Protein AF-A0A7J0DNX9-F1 (afdb_monomer_lite)

InterPro domains:
  IPR005150 Cellulose synthase [PF03552] (2-191)

Foldseek 3Di:
DVVVVVVQVVVCVVVVHRDPVPQPDPLSVVLCVQDDPPDDPAADAKRKDWPAFFPPDADPVRHTDDTDMDIDFGHHNVFDCLAQQNVVLLVLQLCLLQALQQKDAFADPPDDPPPQPDVVVVVCLRVVVDVVSVQDFKDADFDADPDADPVNPVVVRPCVQRPVVQVVCPVQNGDFDPRHRMMGRSQLLQDDPVDGNCWPDNSSGSPHGHDDGSPDPSSVVSSSVSSYRCNVVPIPGFDPDPCSSVSHDGSPDDRCVVVVLVVVLVVLVVQLVVLVVCCVPPNDCVPCVVVNVVSVVSNPD

Structure (mmCIF, N/CA/C/O backbone):
data_AF-A0A7J0DNX9-F1
#
_entry.id   AF-A0A7J0DNX9-F1
#
loop_
_atom_site.group_PDB
_atom_site.id
_atom_site.type_symbol
_atom_site.label_atom_id
_atom_site.label_alt_id
_atom_site.label_comp_id
_atom_site.label_asym_id
_atom_site.label_entity_id
_atom_site.label_seq_id
_atom_site.pdbx_PDB_ins_code
_atom_site.Cartn_x
_atom_site.Cartn_y
_atom_site.Cartn_z
_atom_site.occupancy
_atom_site.B_iso_or_equiv
_atom_site.auth_seq_id
_atom_site.auth_comp_id
_atom_site.auth_asym_id
_atom_site.auth_atom_id
_atom_site.pdbx_PDB_model_num
ATOM 1 N N . MET A 1 1 ? 10.683 -7.300 29.144 1.00 85.00 1 MET A N 1
ATOM 2 C CA . MET A 1 1 ? 9.500 -6.830 28.383 1.00 85.00 1 MET A CA 1
ATOM 3 C C . MET A 1 1 ? 9.394 -7.525 27.027 1.00 85.00 1 MET A C 1
ATOM 5 O O . MET A 1 1 ? 8.395 -8.195 26.810 1.00 85.00 1 MET A O 1
ATOM 9 N N . TYR A 1 2 ? 10.416 -7.442 26.164 1.00 92.06 2 TYR A N 1
ATOM 10 C CA . TYR A 1 2 ? 10.413 -8.090 24.842 1.00 92.06 2 TYR A CA 1
ATOM 11 C C . TYR A 1 2 ? 10.161 -9.607 24.889 1.00 92.06 2 TYR A C 1
ATOM 13 O O . TYR A 1 2 ? 9.209 -10.066 24.272 1.00 92.06 2 TYR A O 1
ATOM 21 N N . GLU A 1 3 ? 10.922 -10.369 25.682 1.00 95.00 3 GLU A N 1
ATOM 22 C CA . GLU A 1 3 ? 10.757 -11.836 25.744 1.00 95.00 3 GLU A CA 1
ATOM 23 C C . GLU A 1 3 ? 9.355 -12.266 26.200 1.00 95.00 3 GLU A C 1
ATOM 25 O O . GLU A 1 3 ? 8.761 -13.182 25.645 1.00 95.00 3 GLU A O 1
ATOM 30 N N . SER A 1 4 ? 8.768 -11.548 27.161 1.00 92.44 4 SER A N 1
ATOM 31 C CA . SER A 1 4 ? 7.394 -11.811 27.602 1.00 92.44 4 SER A CA 1
ATOM 32 C C . SER A 1 4 ? 6.371 -11.536 26.493 1.00 92.44 4 SER A C 1
ATOM 34 O O . SER A 1 4 ? 5.463 -12.338 26.286 1.00 92.44 4 SER A O 1
ATOM 36 N N . MET A 1 5 ? 6.527 -10.436 25.747 1.00 92.62 5 MET A N 1
ATOM 37 C CA . MET A 1 5 ? 5.694 -10.146 24.576 1.00 92.62 5 MET A CA 1
ATOM 38 C C . MET A 1 5 ? 5.859 -11.227 23.501 1.00 92.62 5 MET A C 1
ATOM 40 O O . MET A 1 5 ? 4.857 -11.704 22.976 1.00 92.62 5 MET A O 1
ATOM 44 N N . LYS A 1 6 ? 7.098 -11.638 23.210 1.00 94.81 6 LYS A N 1
ATOM 45 C CA . LYS A 1 6 ? 7.412 -12.694 22.244 1.00 94.81 6 LYS A CA 1
ATOM 46 C C . LYS A 1 6 ? 6.710 -14.003 22.611 1.00 94.81 6 LYS A C 1
ATOM 48 O O . LYS A 1 6 ? 5.937 -14.494 21.799 1.00 94.81 6 LYS A O 1
ATOM 53 N N . MET A 1 7 ? 6.865 -14.485 23.848 1.00 93.06 7 MET A N 1
ATOM 54 C CA . MET A 1 7 ? 6.195 -15.714 24.293 1.00 93.06 7 MET A CA 1
ATOM 55 C C . MET A 1 7 ? 4.666 -15.619 24.211 1.00 93.06 7 MET A C 1
ATOM 57 O O . MET A 1 7 ? 4.002 -16.583 23.840 1.00 93.06 7 MET A O 1
ATOM 61 N N . ARG A 1 8 ? 4.078 -14.455 24.530 1.00 91.44 8 ARG A N 1
ATOM 62 C CA . ARG A 1 8 ? 2.627 -14.244 24.378 1.00 91.44 8 ARG A CA 1
ATOM 63 C C . ARG A 1 8 ? 2.188 -14.361 22.920 1.00 91.44 8 ARG A C 1
ATOM 65 O O . ARG A 1 8 ? 1.163 -14.980 22.653 1.00 91.44 8 ARG A O 1
ATOM 72 N N . VAL A 1 9 ? 2.941 -13.765 21.995 1.00 91.81 9 VAL A N 1
ATOM 73 C CA . VAL A 1 9 ? 2.661 -13.849 20.555 1.00 91.81 9 VAL A CA 1
ATOM 74 C C . VAL A 1 9 ? 2.812 -15.288 20.064 1.00 91.81 9 VAL A C 1
ATOM 76 O O . VAL A 1 9 ? 1.910 -15.780 19.394 1.00 91.81 9 VAL A O 1
ATOM 79 N N . GLU A 1 10 ? 3.886 -15.982 20.446 1.00 94.44 10 GLU A N 1
ATOM 80 C CA . GLU A 1 10 ? 4.125 -17.388 20.086 1.00 94.44 10 GLU A CA 1
ATOM 81 C C . GLU A 1 10 ? 2.980 -18.289 20.564 1.00 94.44 10 GLU A C 1
ATOM 83 O O . GLU A 1 10 ? 2.394 -19.001 19.754 1.00 94.44 10 GLU A O 1
ATOM 88 N N . LYS A 1 11 ? 2.538 -18.148 21.821 1.00 93.62 11 LYS A N 1
ATOM 89 C CA . LYS A 1 11 ? 1.392 -18.900 22.362 1.00 93.62 11 LYS A CA 1
ATOM 90 C C . LYS A 1 11 ? 0.094 -18.653 21.581 1.00 93.62 11 LYS A C 1
ATOM 92 O O . LYS A 1 11 ? -0.696 -19.574 21.382 1.00 93.62 11 LYS A O 1
ATOM 97 N N . VAL A 1 12 ? -0.162 -17.412 21.151 1.00 92.06 12 VAL A N 1
ATOM 98 C CA . VAL A 1 12 ? -1.345 -17.075 20.332 1.00 92.06 12 VAL A CA 1
ATOM 99 C C . VAL A 1 12 ? -1.246 -17.708 18.944 1.00 92.06 12 VAL A C 1
ATOM 101 O O . VAL A 1 12 ? -2.246 -18.222 18.447 1.00 92.06 12 VAL A O 1
ATOM 104 N N . VAL A 1 13 ? -0.060 -17.690 18.332 1.00 93.06 13 VAL A N 1
ATOM 105 C CA . VAL A 1 13 ? 0.189 -18.291 17.014 1.00 93.06 13 VAL A CA 1
ATOM 106 C C . VAL A 1 13 ? 0.039 -19.811 17.069 1.00 93.06 13 VAL A C 1
ATOM 108 O O . VAL A 1 13 ? -0.661 -20.368 16.230 1.00 93.06 13 VAL A O 1
ATOM 111 N N . GLU A 1 14 ? 0.622 -20.468 18.072 1.00 93.19 14 GLU A N 1
ATOM 112 C CA . GLU A 1 14 ? 0.511 -21.918 18.284 1.00 93.19 14 GLU A CA 1
ATOM 113 C C . GLU A 1 14 ? -0.935 -22.356 18.523 1.00 93.19 14 GLU A C 1
ATOM 115 O O . GLU A 1 14 ? -1.387 -23.363 17.982 1.00 93.19 14 GLU A O 1
ATOM 120 N N . ARG A 1 15 ? -1.688 -21.580 19.310 1.00 92.12 15 ARG A N 1
ATOM 121 C CA . ARG A 1 15 ? -3.100 -21.861 19.586 1.00 92.12 15 ARG A CA 1
ATOM 122 C C . ARG A 1 15 ? -4.012 -21.558 18.392 1.00 92.12 15 ARG A C 1
ATOM 124 O O . ARG A 1 15 ? -5.096 -22.126 18.303 1.00 92.12 15 ARG A O 1
ATOM 131 N N . GLY A 1 16 ? -3.627 -20.622 17.524 1.00 86.69 16 GLY A N 1
ATOM 132 C CA . GLY A 1 16 ? -4.456 -20.122 16.421 1.00 86.69 16 GLY A CA 1
ATOM 133 C C . GLY A 1 16 ? -5.618 -19.215 16.853 1.00 86.69 16 GLY A C 1
ATOM 134 O O . GLY A 1 16 ? -6.443 -18.835 16.026 1.00 86.69 16 GLY A O 1
ATOM 135 N N . SER A 1 17 ? -5.702 -18.849 18.136 1.00 86.31 17 SER A N 1
ATOM 136 C CA . SER A 1 17 ? -6.745 -17.971 18.682 1.00 86.31 17 SER A CA 1
ATOM 137 C C . SER A 1 17 ? -6.214 -17.160 19.858 1.00 86.31 17 SER A C 1
ATOM 139 O O . SER A 1 17 ? -5.382 -17.655 20.619 1.00 86.31 17 SER A O 1
ATOM 141 N N . VAL A 1 18 ? -6.757 -15.962 20.083 1.00 86.00 18 VAL A N 1
ATOM 142 C CA . VAL A 1 18 ? -6.409 -15.142 21.253 1.00 86.00 18 VAL A CA 1
ATOM 143 C C . VAL A 1 18 ? -7.094 -15.711 22.507 1.00 86.00 18 VAL A C 1
ATOM 145 O O . VAL A 1 18 ? -8.322 -15.775 22.545 1.00 86.00 18 VAL A O 1
ATOM 148 N N . PRO A 1 19 ? -6.342 -16.139 23.538 1.00 84.31 19 PRO A N 1
ATOM 149 C CA . PRO A 1 19 ? -6.906 -16.533 24.826 1.00 84.31 19 PRO A CA 1
ATOM 150 C C . PRO A 1 19 ? -7.687 -15.389 25.491 1.00 84.31 19 PRO A C 1
ATOM 152 O O . PRO A 1 19 ? -7.231 -14.246 25.475 1.00 84.31 19 PRO A O 1
ATOM 155 N N . SER A 1 20 ? -8.808 -15.698 26.152 1.00 82.56 20 SER A N 1
ATOM 156 C CA . SER A 1 20 ? -9.603 -14.705 26.898 1.00 82.56 20 SER A CA 1
ATOM 157 C C . SER A 1 20 ? -8.802 -14.004 28.001 1.00 82.56 20 SER A C 1
ATOM 159 O O . SER A 1 20 ? -9.007 -12.822 28.239 1.00 82.56 20 SER A O 1
ATOM 161 N N . GLU A 1 21 ? -7.819 -14.688 28.594 1.00 84.44 21 GLU A N 1
ATOM 162 C CA . GLU A 1 21 ? -6.855 -14.129 29.561 1.00 84.44 21 GLU A CA 1
ATOM 163 C C . GLU A 1 21 ? -6.045 -12.932 29.024 1.00 84.44 21 GLU A C 1
ATOM 165 O O . GLU A 1 21 ? -5.509 -12.154 29.808 1.00 84.44 21 GLU A O 1
ATOM 170 N N . TYR A 1 22 ? -5.933 -12.768 27.700 1.00 82.50 22 TYR A N 1
ATOM 171 C CA . TYR A 1 22 ? -5.222 -11.644 27.081 1.00 82.50 22 TYR A CA 1
ATOM 172 C C . TYR A 1 22 ? -6.137 -10.495 26.652 1.00 82.50 22 TYR A C 1
ATOM 174 O O . TYR A 1 22 ? -5.620 -9.456 26.242 1.00 82.50 22 TYR A O 1
ATOM 182 N N . ILE A 1 23 ? -7.458 -10.666 26.748 1.00 82.56 23 ILE A N 1
ATOM 183 C CA . ILE A 1 23 ? -8.457 -9.641 26.442 1.00 82.56 23 ILE A CA 1
ATOM 184 C C . ILE A 1 23 ? -8.856 -9.000 27.769 1.00 82.56 23 ILE A C 1
ATOM 186 O O . ILE A 1 23 ? -9.759 -9.468 28.455 1.00 82.56 23 ILE A O 1
ATOM 190 N N . THR A 1 24 ? -8.124 -7.964 28.163 1.00 80.75 24 THR A N 1
ATOM 191 C CA . THR A 1 24 ? -8.278 -7.348 29.490 1.00 80.75 24 THR A CA 1
ATOM 192 C C . THR A 1 24 ? -9.189 -6.128 29.480 1.00 80.75 24 THR A C 1
ATOM 194 O O . THR A 1 24 ? -9.718 -5.760 30.521 1.00 80.75 24 THR A O 1
ATOM 197 N N . ASP A 1 25 ? -9.340 -5.484 28.323 1.00 82.94 25 ASP A N 1
ATOM 198 C CA . ASP A 1 25 ? -10.082 -4.233 28.172 1.00 82.94 25 ASP A CA 1
ATOM 199 C C . ASP A 1 25 ? -11.377 -4.436 27.369 1.00 82.94 25 ASP A C 1
ATOM 201 O O . ASP A 1 25 ? -11.434 -5.229 26.423 1.00 82.94 25 ASP A O 1
ATOM 205 N N . GLU A 1 26 ? -12.417 -3.680 27.713 1.00 81.88 26 GLU A N 1
ATOM 206 C CA . GLU A 1 26 ? -13.710 -3.708 27.031 1.00 81.88 26 GLU A CA 1
ATOM 207 C C . GLU A 1 26 ? -13.565 -3.277 25.564 1.00 81.88 26 GLU A C 1
ATOM 209 O O . GLU A 1 26 ? -14.161 -3.882 24.671 1.00 81.88 26 GLU A O 1
ATOM 214 N N . GLN A 1 27 ? -12.681 -2.313 25.280 1.00 79.81 27 GLN A N 1
ATOM 215 C CA . GLN A 1 27 ? -12.371 -1.898 23.910 1.00 79.81 27 GLN A CA 1
ATOM 216 C C . GLN A 1 27 ? -11.729 -3.037 23.098 1.00 79.81 27 GLN A C 1
ATOM 218 O O . GLN A 1 27 ? -12.015 -3.202 21.906 1.00 79.81 27 GLN A O 1
ATOM 223 N N . GLN A 1 28 ? -10.883 -3.860 23.727 1.00 81.69 28 GLN A N 1
ATOM 224 C CA . GLN A 1 28 ? -10.300 -5.042 23.085 1.00 81.69 28 GLN A CA 1
ATOM 225 C C . GLN A 1 28 ? -11.372 -6.101 22.833 1.00 81.69 28 GLN A C 1
ATOM 227 O O . GLN A 1 28 ? -11.434 -6.651 21.734 1.00 81.69 28 GLN A O 1
ATOM 232 N N . HIS A 1 29 ? -12.259 -6.335 23.801 1.00 83.88 29 HIS A N 1
ATOM 233 C CA . HIS A 1 29 ? -13.375 -7.263 23.642 1.00 83.88 29 HIS A CA 1
ATOM 234 C C . HIS A 1 29 ? -14.293 -6.851 22.481 1.00 83.88 29 HIS A C 1
ATOM 236 O O . HIS A 1 29 ? -14.593 -7.667 21.612 1.00 83.88 29 HIS A O 1
ATOM 242 N N . GLN A 1 30 ? -14.661 -5.567 22.400 1.00 82.75 30 GLN A N 1
ATOM 243 C CA . GLN A 1 30 ? -15.432 -5.005 21.284 1.00 82.75 30 GLN A CA 1
ATOM 244 C C . GLN A 1 30 ? -14.687 -5.081 19.942 1.00 82.75 30 GLN A C 1
ATOM 246 O O . GLN A 1 30 ? -15.305 -5.203 18.888 1.00 82.75 30 GLN A O 1
ATOM 251 N N . THR A 1 31 ? -13.355 -5.007 19.954 1.00 82.62 31 THR A N 1
ATOM 252 C CA . THR A 1 31 ? -12.543 -5.145 18.737 1.00 82.62 31 THR A CA 1
ATOM 253 C C . THR A 1 31 ? -12.557 -6.582 18.225 1.00 82.62 31 THR A C 1
ATOM 255 O O . THR A 1 31 ? -12.761 -6.808 17.032 1.00 82.62 31 THR A O 1
ATOM 258 N N . PHE A 1 32 ? -12.352 -7.558 19.111 1.00 84.75 32 PHE A N 1
ATOM 259 C CA . PHE A 1 32 ? -12.336 -8.971 18.738 1.00 84.75 32 PHE A CA 1
ATOM 260 C C . PHE A 1 32 ? -13.734 -9.508 18.421 1.00 84.75 32 PHE A C 1
ATOM 262 O O . PHE A 1 32 ? -13.853 -10.343 17.530 1.00 84.75 32 PHE A O 1
ATOM 269 N N . SER A 1 33 ? -14.796 -8.982 19.042 1.00 85.38 33 SER A N 1
ATOM 270 C CA . SER A 1 33 ? -16.178 -9.389 18.748 1.00 85.38 33 SER A CA 1
ATOM 271 C C . SER A 1 33 ? -16.642 -9.037 17.330 1.00 85.38 33 SER A C 1
ATOM 273 O O . SER A 1 33 ? -17.584 -9.650 16.830 1.00 85.38 33 SER A O 1
ATOM 275 N N . LYS A 1 34 ? -15.961 -8.104 16.642 1.00 86.00 34 LYS A N 1
ATOM 276 C CA . LYS A 1 34 ? -16.189 -7.829 15.210 1.00 86.00 34 LYS A CA 1
ATOM 277 C C . LYS A 1 34 ? -15.921 -9.053 14.335 1.00 86.00 34 LYS A C 1
ATOM 279 O O . LYS A 1 34 ? -16.493 -9.152 13.254 1.00 86.00 34 LYS A O 1
ATOM 284 N N . TRP A 1 35 ? -15.049 -9.959 14.777 1.00 86.31 35 TRP A N 1
ATOM 285 C CA . TRP A 1 35 ? -14.726 -11.194 14.074 1.00 86.31 35 TRP A CA 1
ATOM 286 C C . TRP A 1 35 ? -15.699 -12.290 14.490 1.00 86.31 35 TRP A C 1
ATOM 288 O O . TRP A 1 35 ? -15.601 -12.849 15.580 1.00 86.31 35 TRP A O 1
ATOM 298 N N . THR A 1 36 ? -16.654 -12.590 13.613 1.00 85.62 36 THR A N 1
ATOM 299 C CA . THR A 1 36 ? -17.676 -13.610 13.874 1.00 85.62 36 THR A CA 1
ATOM 300 C C . THR A 1 36 ? -17.299 -14.952 13.251 1.00 85.62 36 THR A C 1
ATOM 302 O O . THR A 1 36 ? -16.564 -15.006 12.265 1.00 85.62 36 THR A O 1
ATOM 305 N N . ALA A 1 37 ? -17.837 -16.048 13.793 1.00 78.94 37 ALA A N 1
ATOM 306 C CA . ALA A 1 37 ? -17.560 -17.404 13.307 1.00 78.94 37 ALA A CA 1
ATOM 307 C C . ALA A 1 37 ? -18.010 -17.655 11.852 1.00 78.94 37 ALA A C 1
ATOM 309 O O . ALA A 1 37 ? -17.535 -18.594 11.223 1.00 78.94 37 ALA A O 1
ATOM 310 N N . GLY A 1 38 ? -18.911 -16.826 11.312 1.00 84.19 38 GLY A N 1
ATOM 311 C CA . GLY A 1 38 ? -19.372 -16.926 9.925 1.00 84.19 38 GLY A CA 1
ATOM 312 C C . GLY A 1 38 ? -18.411 -16.326 8.895 1.00 84.19 38 GLY A C 1
ATOM 313 O O . GLY A 1 38 ? -18.643 -16.480 7.699 1.00 84.19 38 GLY A O 1
ATOM 314 N N . PHE A 1 39 ? -17.351 -15.633 9.325 1.00 91.88 39 PHE A N 1
ATOM 315 C CA . PHE A 1 39 ? -16.396 -15.033 8.398 1.00 91.88 39 PHE A CA 1
ATOM 316 C C . PHE A 1 39 ? -15.505 -16.103 7.783 1.00 91.88 39 PHE A C 1
ATOM 318 O O . PHE A 1 39 ? -14.916 -16.935 8.471 1.00 91.88 39 PHE A O 1
ATOM 325 N N . THR A 1 40 ? -15.356 -16.034 6.468 1.00 90.69 40 THR A N 1
ATOM 326 C CA . THR A 1 40 ? -14.447 -16.895 5.717 1.00 90.69 40 THR A CA 1
ATOM 327 C C . THR A 1 40 ? -13.380 -16.048 5.040 1.00 90.69 40 THR A C 1
ATOM 329 O O . THR A 1 40 ? -13.513 -14.836 4.903 1.00 90.69 40 THR A O 1
ATOM 332 N N . ASN A 1 41 ? -12.317 -16.675 4.536 1.00 87.19 41 ASN A N 1
ATOM 333 C CA . ASN A 1 41 ? -11.275 -15.957 3.791 1.00 87.19 41 ASN A CA 1
ATOM 334 C C . ASN A 1 41 ? -11.780 -15.287 2.497 1.00 87.19 41 ASN A C 1
ATOM 336 O O . ASN A 1 41 ? -11.066 -14.435 1.952 1.00 87.19 41 ASN A O 1
ATOM 340 N N . GLN A 1 42 ? -12.955 -15.698 2.009 1.00 89.31 42 GLN A N 1
ATOM 341 C CA . GLN A 1 42 ? -13.591 -15.222 0.779 1.00 89.31 42 GLN A CA 1
ATOM 342 C C . GLN A 1 42 ? -14.796 -14.316 1.036 1.00 89.31 42 GLN A C 1
ATOM 344 O O . GLN A 1 42 ? -15.159 -13.543 0.157 1.00 89.31 42 GLN A O 1
ATOM 349 N N . ASP A 1 43 ? -15.399 -14.403 2.219 1.00 92.94 43 ASP A N 1
ATOM 350 C CA . ASP A 1 43 ? -16.637 -13.706 2.542 1.00 92.94 43 ASP A CA 1
ATOM 351 C C . ASP A 1 43 ? -16.582 -13.155 3.963 1.00 92.94 43 ASP A C 1
ATOM 353 O O . ASP A 1 43 ? -16.598 -13.907 4.945 1.00 92.94 43 ASP A O 1
ATOM 357 N N . HIS A 1 44 ? -16.427 -11.838 4.049 1.00 93.88 44 HIS A N 1
ATOM 358 C CA . HIS A 1 44 ? -16.479 -11.089 5.292 1.00 93.88 44 HIS A CA 1
ATOM 359 C C . HIS A 1 44 ? -16.657 -9.587 5.006 1.00 93.88 44 HIS A C 1
ATOM 361 O O . HIS A 1 44 ? -16.113 -9.067 4.023 1.00 93.88 44 HIS A O 1
ATOM 367 N N . PRO A 1 45 ? -17.351 -8.848 5.890 1.00 94.00 45 PRO A N 1
ATOM 368 C CA . PRO A 1 45 ? -17.471 -7.403 5.780 1.00 94.00 45 PRO A CA 1
ATOM 369 C C . PRO A 1 45 ? -16.126 -6.705 6.030 1.00 94.00 45 PRO A C 1
ATOM 371 O O . PRO A 1 45 ? -15.148 -7.299 6.499 1.00 94.00 45 PRO A O 1
ATOM 374 N N . THR A 1 46 ? -16.086 -5.401 5.747 1.00 94.12 46 THR A N 1
ATOM 375 C CA . THR A 1 46 ? -14.945 -4.561 6.129 1.00 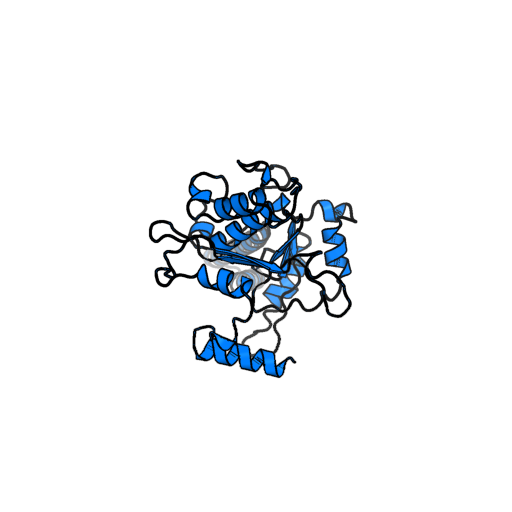94.12 46 THR A CA 1
ATOM 376 C C . THR A 1 46 ? -14.811 -4.523 7.651 1.00 94.12 46 THR A C 1
ATOM 378 O O . THR A 1 46 ? -15.726 -4.075 8.344 1.00 94.12 46 THR A O 1
ATOM 381 N N . VAL A 1 47 ? -13.634 -4.879 8.163 1.00 93.44 47 VAL A N 1
ATOM 382 C CA . VAL A 1 47 ? -13.262 -4.683 9.568 1.00 93.44 47 VAL A CA 1
ATOM 383 C C . VAL A 1 47 ? -12.245 -3.556 9.645 1.00 93.44 47 VAL A C 1
ATOM 385 O O . VAL A 1 47 ? -11.127 -3.681 9.151 1.00 93.44 47 VAL A O 1
ATOM 388 N N . LEU A 1 48 ? -12.625 -2.451 10.279 1.00 93.06 48 LEU A N 1
ATOM 389 C CA . LEU A 1 48 ? -11.754 -1.301 10.495 1.00 93.06 48 LEU A CA 1
ATOM 390 C C . LEU A 1 48 ? -11.651 -1.018 11.994 1.00 93.06 48 LEU A C 1
ATOM 392 O O . LEU A 1 48 ? -12.659 -0.991 12.710 1.00 93.06 48 LEU A O 1
ATOM 396 N N . GLN A 1 49 ? -10.420 -0.842 12.471 1.00 91.75 49 GLN A N 1
ATOM 397 C CA . GLN A 1 49 ? -10.132 -0.547 13.869 1.00 91.75 49 GLN A CA 1
ATOM 398 C C . GLN A 1 49 ? -8.964 0.430 13.989 1.00 91.75 49 GLN A C 1
ATOM 400 O O . GLN A 1 49 ? -7.880 0.181 13.468 1.00 91.75 49 GLN A O 1
ATOM 405 N N . VAL A 1 50 ? -9.161 1.512 14.739 1.00 91.94 50 VAL A N 1
ATOM 406 C CA . VAL A 1 50 ? -8.064 2.376 15.187 1.00 91.94 50 VAL A CA 1
ATOM 407 C C . VAL A 1 50 ? -7.489 1.753 16.460 1.00 91.94 50 VAL A C 1
ATOM 409 O O . VAL A 1 50 ? -8.214 1.561 17.438 1.00 91.94 50 VAL A O 1
ATOM 412 N N . LEU A 1 51 ? -6.222 1.343 16.402 1.00 90.19 51 LEU A N 1
ATOM 413 C CA . LEU A 1 51 ? -5.497 0.690 17.496 1.00 90.19 51 LEU A CA 1
ATOM 414 C C . LEU A 1 51 ? -4.704 1.695 18.331 1.00 90.19 51 LEU A C 1
ATOM 416 O O . LEU A 1 51 ? -4.642 1.547 19.543 1.00 90.19 51 LEU A O 1
ATOM 420 N N . LEU A 1 52 ? -4.108 2.690 17.672 1.00 91.44 52 LEU A N 1
ATOM 421 C CA . LEU A 1 52 ? -3.450 3.827 18.312 1.00 91.44 52 LEU A CA 1
ATOM 422 C C . LEU A 1 52 ? -3.929 5.110 17.642 1.00 91.44 52 LEU A C 1
ATOM 424 O O . LEU A 1 52 ? -4.019 5.164 16.412 1.00 91.44 52 LEU A O 1
ATOM 428 N N . GLU A 1 53 ? -4.203 6.132 18.439 1.00 91.50 53 GLU A N 1
ATOM 429 C CA . GLU A 1 53 ? -4.628 7.452 17.998 1.00 91.50 53 GLU A CA 1
ATOM 430 C C . GLU A 1 53 ? -3.676 8.536 18.505 1.00 91.50 53 GLU A C 1
ATOM 432 O O . GLU A 1 53 ? -3.401 8.681 19.699 1.00 91.50 53 GLU A O 1
ATOM 437 N N . SER A 1 54 ? -3.201 9.349 17.570 1.00 88.31 54 SER A N 1
ATOM 438 C CA . SER A 1 54 ? -2.282 10.438 17.841 1.00 88.31 54 SER A CA 1
ATOM 439 C C . SER A 1 54 ? -2.959 11.533 18.651 1.00 88.31 54 SER A C 1
ATOM 441 O O . SER A 1 54 ? -4.022 12.031 18.291 1.00 88.31 54 SER A O 1
ATOM 443 N N . GLY A 1 55 ? -2.333 11.901 19.767 1.00 84.88 55 GLY A N 1
ATOM 444 C CA . GLY A 1 55 ? -2.869 12.860 20.734 1.00 84.88 55 GLY A CA 1
ATOM 445 C C . GLY A 1 55 ? -3.626 12.208 21.894 1.00 84.88 55 GLY A C 1
ATOM 446 O O . GLY A 1 55 ? -3.599 12.765 22.992 1.00 84.88 55 GLY A O 1
ATOM 447 N N . LYS A 1 56 ? -4.214 11.019 21.690 1.00 89.50 56 LYS A N 1
ATOM 448 C CA . LYS A 1 56 ? -4.829 10.216 22.758 1.00 89.50 56 LYS A CA 1
ATOM 449 C C . LYS A 1 56 ? -3.803 9.287 23.400 1.00 89.50 56 LYS A C 1
ATOM 451 O O . LYS A 1 56 ? -3.574 9.365 24.605 1.00 89.50 56 LYS A O 1
ATOM 456 N N . ASP A 1 57 ? -3.160 8.454 22.590 1.00 91.00 57 ASP A N 1
ATOM 457 C CA . ASP A 1 57 ? -2.180 7.480 23.053 1.00 91.00 57 ASP A CA 1
ATOM 458 C C . ASP A 1 57 ? -0.793 8.119 23.122 1.00 91.00 57 ASP A C 1
ATOM 460 O O . ASP A 1 57 ? -0.348 8.803 22.192 1.00 91.00 57 ASP A O 1
ATOM 464 N N . LYS A 1 58 ? -0.102 7.909 24.245 1.00 93.19 58 LYS A N 1
ATOM 465 C CA . LYS A 1 58 ? 1.218 8.480 24.519 1.00 93.19 58 LYS A CA 1
ATOM 466 C C . LYS A 1 58 ? 2.208 7.391 24.907 1.00 93.19 58 LYS A C 1
ATOM 468 O O . LYS A 1 58 ? 1.832 6.386 25.505 1.00 93.19 58 LYS A O 1
ATOM 473 N N . ASP A 1 59 ? 3.471 7.596 24.562 1.00 91.81 59 ASP A N 1
ATOM 474 C CA . ASP A 1 59 ? 4.556 6.734 25.008 1.00 91.81 59 ASP A CA 1
ATOM 475 C C . ASP A 1 59 ? 4.864 6.946 26.504 1.00 91.81 59 ASP A C 1
ATOM 477 O O . ASP A 1 59 ? 4.302 7.813 27.176 1.00 91.81 59 ASP A O 1
ATOM 481 N N . ILE A 1 60 ? 5.805 6.161 27.035 1.00 91.81 60 ILE A N 1
ATOM 482 C CA . ILE A 1 60 ? 6.236 6.240 28.443 1.00 91.81 60 ILE A CA 1
ATOM 483 C C . ILE A 1 60 ? 6.819 7.630 28.785 1.00 91.81 60 ILE A C 1
ATOM 485 O O . ILE A 1 60 ? 6.820 8.034 29.944 1.00 91.81 60 ILE A O 1
ATOM 489 N N . LYS A 1 61 ? 7.297 8.382 27.784 1.00 93.81 61 LYS A N 1
ATOM 490 C CA . LYS A 1 61 ? 7.827 9.746 27.922 1.00 93.81 61 LYS A CA 1
ATOM 491 C C . LYS A 1 61 ? 6.752 10.824 27.714 1.00 93.81 61 LYS A C 1
ATOM 493 O O . LYS A 1 61 ? 7.083 12.009 27.686 1.00 93.81 61 LYS A O 1
ATOM 498 N N . GLY A 1 62 ? 5.485 10.441 27.548 1.00 91.69 62 GLY A N 1
ATOM 499 C CA . GLY A 1 62 ? 4.369 11.351 27.303 1.00 91.69 62 GLY A CA 1
ATOM 500 C C . GLY A 1 62 ? 4.294 11.913 25.878 1.00 91.69 62 GLY A C 1
ATOM 501 O O . GLY A 1 62 ? 3.496 12.820 25.638 1.00 91.69 62 GLY A O 1
ATOM 502 N N . GLN A 1 63 ? 5.096 11.409 24.936 1.00 92.62 63 GLN A N 1
ATOM 503 C CA . GLN A 1 63 ? 5.056 11.818 23.531 1.00 92.62 63 GLN A CA 1
ATOM 504 C C . GLN A 1 63 ? 3.891 11.139 22.806 1.00 92.62 63 GLN A C 1
ATOM 506 O O . GLN A 1 63 ? 3.626 9.964 23.058 1.00 92.62 63 GLN A O 1
ATOM 511 N N . PRO A 1 64 ? 3.188 11.837 21.900 1.00 92.56 64 PRO A N 1
ATOM 512 C CA . PRO A 1 64 ? 2.067 11.253 21.176 1.00 92.56 64 PRO A CA 1
ATOM 513 C C . PRO A 1 64 ? 2.532 10.105 20.273 1.00 92.56 64 PRO A C 1
ATOM 515 O O . PRO A 1 64 ? 3.489 10.242 19.508 1.00 92.56 64 PRO A O 1
ATOM 518 N N . MET A 1 65 ? 1.818 8.985 20.328 1.00 93.19 65 MET A N 1
ATOM 519 C CA . MET A 1 65 ? 2.040 7.852 19.435 1.00 93.19 65 MET A CA 1
ATOM 520 C C . MET A 1 65 ? 1.481 8.155 18.033 1.00 93.19 65 MET A C 1
ATOM 522 O O . MET A 1 65 ? 0.531 8.933 17.890 1.00 93.19 65 MET A O 1
ATOM 526 N N . PRO A 1 66 ? 2.052 7.580 16.962 1.00 90.94 66 PRO A N 1
ATOM 527 C CA . PRO A 1 66 ? 1.473 7.690 15.628 1.00 90.94 66 PRO A CA 1
ATOM 528 C C . PRO A 1 66 ? 0.157 6.908 15.533 1.00 90.94 66 PRO A C 1
ATOM 530 O O . PRO A 1 66 ? -0.038 5.908 16.224 1.00 90.94 66 PRO A O 1
ATOM 533 N N . ASN A 1 67 ? -0.721 7.330 14.619 1.00 92.25 67 ASN A N 1
ATOM 534 C CA . ASN A 1 67 ? -1.943 6.588 14.319 1.00 92.25 67 ASN A CA 1
ATOM 535 C C . ASN A 1 67 ? -1.603 5.182 13.798 1.00 92.25 67 ASN A C 1
ATOM 537 O O . ASN A 1 67 ? -0.880 5.053 12.807 1.00 92.25 67 ASN A O 1
ATOM 541 N N . LEU A 1 68 ? -2.175 4.145 14.409 1.00 92.69 68 LEU A N 1
ATOM 542 C CA . LEU A 1 68 ? -2.101 2.766 13.929 1.00 92.69 68 LEU A CA 1
ATOM 543 C C . LEU A 1 68 ? -3.513 2.276 13.632 1.00 92.69 68 LEU A C 1
ATOM 545 O O . LEU A 1 68 ? -4.346 2.181 14.530 1.00 92.69 68 LEU A O 1
ATOM 549 N N . ILE A 1 69 ? -3.779 1.967 12.366 1.00 93.31 69 ILE A N 1
ATOM 550 C CA . ILE A 1 69 ? -5.110 1.601 11.883 1.00 93.31 69 ILE A CA 1
ATOM 551 C C . ILE A 1 69 ? -5.025 0.206 11.277 1.00 93.31 69 ILE A C 1
ATOM 553 O O . ILE A 1 69 ? -4.245 -0.039 10.357 1.00 93.31 69 ILE A O 1
ATOM 557 N N . TYR A 1 70 ? -5.837 -0.703 11.797 1.00 92.94 70 TYR A N 1
ATOM 558 C CA . TYR A 1 70 ? -6.046 -2.027 11.243 1.00 92.94 70 TYR A CA 1
ATOM 559 C C . TYR A 1 70 ? -7.216 -2.002 10.257 1.00 92.94 70 TYR A C 1
ATOM 561 O O . TYR A 1 70 ? -8.285 -1.468 10.563 1.00 92.94 70 TYR A O 1
ATOM 569 N N . ILE A 1 71 ? -7.016 -2.596 9.078 1.00 94.06 71 ILE A N 1
ATOM 570 C CA . ILE A 1 71 ? -8.025 -2.673 8.019 1.00 94.06 71 ILE A CA 1
ATOM 571 C C . ILE A 1 71 ? -8.016 -4.081 7.425 1.00 94.06 71 ILE A C 1
ATOM 573 O O . ILE A 1 71 ? -7.018 -4.517 6.851 1.00 94.06 71 ILE A O 1
ATOM 577 N N . ALA A 1 72 ? -9.161 -4.750 7.483 1.00 93.62 72 ALA A N 1
ATOM 578 C CA . ALA A 1 72 ? -9.511 -5.850 6.603 1.00 93.62 72 ALA A CA 1
ATOM 579 C C . ALA A 1 72 ? -10.586 -5.346 5.637 1.00 93.62 72 ALA A C 1
ATOM 581 O O . ALA A 1 72 ? -11.673 -4.959 6.061 1.00 93.62 72 ALA A O 1
ATOM 582 N N . ARG A 1 73 ? -10.270 -5.310 4.341 1.00 93.88 73 ARG A N 1
ATOM 583 C CA . ARG A 1 73 ? -11.236 -4.940 3.295 1.00 93.88 73 ARG A CA 1
ATOM 584 C C . ARG A 1 73 ? -12.393 -5.930 3.237 1.00 93.88 73 ARG A C 1
ATOM 586 O O . ARG A 1 73 ? -12.185 -7.099 3.541 1.00 93.88 73 ARG A O 1
ATOM 593 N N . GLU A 1 74 ? -13.548 -5.498 2.757 1.00 94.31 74 GLU A N 1
ATOM 594 C CA . GLU A 1 74 ? -14.633 -6.424 2.442 1.00 94.31 74 GLU A CA 1
ATOM 595 C C . GLU A 1 74 ? -14.202 -7.411 1.350 1.00 94.31 74 GLU A C 1
ATOM 597 O O . GLU A 1 74 ? -13.552 -7.042 0.362 1.00 94.31 74 GLU A O 1
ATOM 602 N N . LYS A 1 75 ? -14.587 -8.671 1.526 1.00 93.50 75 LYS A N 1
ATOM 603 C CA . LYS A 1 75 ? -14.499 -9.698 0.494 1.00 93.50 75 LYS A CA 1
ATOM 604 C C . LYS A 1 75 ? -15.853 -10.358 0.338 1.00 93.50 75 LYS A C 1
ATOM 606 O O . LYS A 1 75 ? -16.563 -10.547 1.317 1.00 93.50 75 LYS A O 1
ATOM 611 N N . SER A 1 76 ? -16.162 -10.715 -0.898 1.00 93.00 76 SER A N 1
ATOM 612 C CA . SER A 1 76 ? -17.337 -11.494 -1.240 1.00 93.00 76 SER A CA 1
ATOM 613 C C . SER A 1 76 ? -16.942 -12.537 -2.273 1.00 93.00 76 SER A C 1
ATOM 615 O O . SER A 1 76 ? -16.144 -12.257 -3.172 1.00 93.00 76 SER A O 1
ATOM 617 N N . SER A 1 77 ? -17.539 -13.721 -2.174 1.00 90.06 77 SER A N 1
ATOM 618 C CA . SER A 1 77 ? -17.344 -14.813 -3.131 1.00 90.06 77 SER A CA 1
ATOM 619 C C . SER A 1 77 ? -17.759 -14.447 -4.563 1.00 90.06 77 SER A C 1
ATOM 621 O O . SER A 1 77 ? -17.280 -15.059 -5.515 1.00 90.06 77 SER A O 1
ATOM 623 N N . THR A 1 78 ? -18.602 -13.424 -4.735 1.00 90.19 78 THR A N 1
ATOM 624 C CA . THR A 1 78 ? -19.096 -12.978 -6.044 1.00 90.19 78 THR A CA 1
ATOM 625 C C . THR A 1 78 ? -18.184 -11.972 -6.743 1.00 90.19 78 THR A C 1
ATOM 627 O O . THR A 1 78 ? -18.382 -11.700 -7.926 1.00 90.19 78 THR A O 1
ATOM 630 N N . THR A 1 79 ? -17.210 -11.388 -6.037 1.00 86.12 79 THR A N 1
ATOM 631 C CA . THR A 1 79 ? -16.424 -10.257 -6.548 1.00 86.12 79 THR A CA 1
ATOM 632 C C . THR A 1 79 ? -14.934 -10.571 -6.518 1.00 86.12 79 THR A C 1
ATOM 634 O O . THR A 1 79 ? -14.359 -10.883 -5.476 1.00 86.12 79 THR A O 1
ATOM 637 N N . HIS A 1 80 ? -14.271 -10.438 -7.670 1.00 85.81 80 HIS A N 1
ATOM 638 C CA . HIS A 1 80 ? -12.834 -10.667 -7.753 1.00 85.81 80 HIS A CA 1
ATOM 639 C C . HIS A 1 80 ? -12.063 -9.608 -6.954 1.00 85.81 80 HIS A C 1
ATOM 641 O O . HIS A 1 80 ? -12.213 -8.406 -7.160 1.00 85.81 80 HIS A O 1
ATOM 647 N N . HIS A 1 81 ? -11.201 -10.055 -6.043 1.00 84.00 81 HIS A N 1
ATOM 648 C CA . HIS A 1 81 ? -10.549 -9.173 -5.075 1.00 84.00 81 HIS A CA 1
ATOM 649 C C . HIS A 1 81 ? -9.156 -8.676 -5.515 1.00 84.00 81 HIS A C 1
ATOM 651 O O . HIS A 1 81 ? -8.476 -8.001 -4.740 1.00 84.00 81 HIS A O 1
ATOM 657 N N . ASN A 1 82 ? -8.671 -9.022 -6.713 1.00 83.56 82 ASN A N 1
ATOM 658 C CA . ASN A 1 82 ? -7.421 -8.496 -7.302 1.00 83.56 82 ASN A CA 1
ATOM 659 C C . ASN A 1 82 ? -6.175 -8.601 -6.388 1.00 83.56 82 ASN A C 1
ATOM 661 O O . ASN A 1 82 ? -5.324 -7.710 -6.368 1.00 83.56 82 ASN A O 1
ATOM 665 N N . PHE A 1 83 ? -6.086 -9.670 -5.582 1.00 85.12 83 PHE A N 1
ATOM 666 C CA . PHE A 1 83 ? -4.969 -9.979 -4.667 1.00 85.12 83 PHE A CA 1
ATOM 667 C C . PHE A 1 83 ? -4.344 -8.747 -3.977 1.00 85.12 83 PHE A C 1
ATOM 669 O O . PHE A 1 83 ? -5.044 -8.040 -3.244 1.00 85.12 83 PHE A O 1
ATOM 676 N N . LYS A 1 84 ? -3.036 -8.514 -4.183 1.00 83.00 84 LYS A N 1
ATOM 677 C CA . LYS A 1 84 ? -2.257 -7.430 -3.568 1.00 83.00 84 LYS A CA 1
ATOM 678 C C . LYS A 1 84 ? -2.650 -6.064 -4.123 1.00 83.00 84 LYS A C 1
ATOM 680 O O . LYS A 1 84 ? -2.748 -5.119 -3.346 1.00 83.00 84 LYS A O 1
ATOM 685 N N . ALA A 1 85 ? -2.889 -5.963 -5.429 1.00 81.00 85 ALA A N 1
ATOM 686 C CA . ALA A 1 85 ? -3.231 -4.700 -6.072 1.00 81.00 85 ALA A CA 1
ATOM 687 C C . ALA A 1 85 ? -4.537 -4.119 -5.506 1.00 81.00 85 ALA A C 1
ATOM 689 O O . ALA A 1 85 ? -4.568 -2.961 -5.096 1.00 81.00 85 ALA A O 1
ATOM 690 N N . GLY A 1 86 ? -5.573 -4.950 -5.357 1.00 85.69 86 GLY A N 1
ATOM 691 C CA . GLY A 1 86 ? -6.822 -4.522 -4.729 1.00 85.69 86 GLY A CA 1
ATOM 692 C C . GLY A 1 86 ? -6.657 -4.177 -3.244 1.00 85.69 86 GLY A C 1
ATOM 693 O O . GLY A 1 86 ? -7.316 -3.270 -2.744 1.00 85.69 86 GLY A O 1
ATOM 694 N N . ALA A 1 87 ? -5.776 -4.873 -2.515 1.00 88.38 87 ALA A N 1
ATOM 695 C CA . ALA A 1 87 ? -5.533 -4.568 -1.104 1.00 88.38 87 ALA A CA 1
ATOM 696 C C . ALA A 1 87 ? -4.850 -3.201 -0.955 1.00 88.38 87 ALA A C 1
ATOM 698 O O . ALA A 1 87 ? -5.265 -2.392 -0.128 1.00 88.38 87 ALA A O 1
ATOM 699 N N . LEU A 1 88 ? -3.860 -2.915 -1.804 1.00 86.31 88 LEU A N 1
ATOM 700 C CA . LEU A 1 88 ? -3.176 -1.626 -1.829 1.00 86.31 88 LEU A CA 1
ATOM 701 C C . LEU A 1 88 ? -4.120 -0.490 -2.248 1.00 86.31 88 LEU A C 1
ATOM 703 O O . LEU A 1 88 ? -4.107 0.566 -1.622 1.00 86.31 88 LEU A O 1
ATOM 707 N N . ASN A 1 89 ? -5.006 -0.719 -3.222 1.00 86.62 89 ASN A N 1
ATOM 708 C CA . ASN A 1 89 ? -6.028 0.258 -3.605 1.00 86.62 89 ASN A CA 1
ATOM 709 C C . ASN A 1 89 ? -6.998 0.569 -2.461 1.00 86.62 89 ASN A C 1
ATOM 711 O O . ASN A 1 89 ? -7.329 1.735 -2.248 1.00 86.62 89 ASN A O 1
ATOM 715 N N . VAL A 1 90 ? -7.443 -0.438 -1.702 1.00 91.44 90 VAL A N 1
ATOM 716 C CA . VAL A 1 90 ? -8.262 -0.200 -0.501 1.00 91.44 90 VAL A CA 1
ATOM 717 C C . VAL A 1 90 ? -7.482 0.622 0.525 1.00 91.44 90 VAL A C 1
ATOM 719 O O . VAL A 1 90 ? -8.018 1.598 1.042 1.00 91.44 90 VAL A O 1
ATOM 722 N N . LEU A 1 91 ? -6.211 0.296 0.778 1.00 91.88 91 LEU A N 1
ATOM 723 C CA . LEU A 1 91 ? -5.374 1.062 1.708 1.00 91.88 91 LEU A CA 1
ATOM 724 C C . LEU A 1 91 ? -5.222 2.526 1.279 1.00 91.88 91 LEU A C 1
ATOM 726 O O . LEU A 1 91 ? -5.355 3.418 2.115 1.00 91.88 91 LEU A O 1
ATOM 730 N N . ILE A 1 92 ? -4.998 2.797 -0.010 1.00 89.44 92 ILE A N 1
ATOM 731 C CA . ILE A 1 92 ? -4.882 4.164 -0.541 1.00 89.44 92 ILE A CA 1
ATOM 732 C C . ILE A 1 92 ? -6.190 4.939 -0.331 1.00 89.44 92 ILE A C 1
ATOM 734 O O . ILE A 1 92 ? -6.140 6.090 0.117 1.00 89.44 92 ILE A O 1
ATOM 738 N N . ARG A 1 93 ? -7.338 4.306 -0.614 1.00 91.31 93 ARG A N 1
ATOM 739 C CA . ARG A 1 93 ? -8.682 4.890 -0.465 1.00 91.31 93 ARG A CA 1
ATOM 740 C C . ARG A 1 93 ? -9.038 5.168 0.99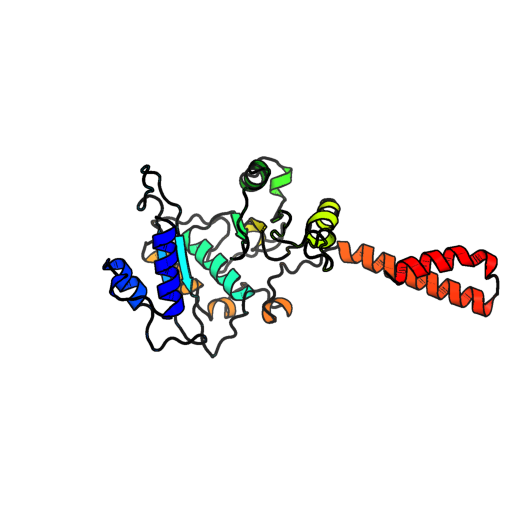4 1.00 91.31 93 ARG A C 1
ATOM 742 O O . ARG A 1 93 ? -9.433 6.283 1.322 1.00 91.31 93 ARG A O 1
ATOM 749 N N . VAL A 1 94 ? -8.850 4.192 1.880 1.00 93.88 94 VAL A N 1
ATOM 750 C CA . VAL A 1 94 ? -9.106 4.361 3.319 1.00 93.88 94 VAL A CA 1
ATOM 751 C C . VAL A 1 94 ? -8.156 5.399 3.913 1.00 93.88 94 VAL A C 1
ATOM 753 O O . VAL A 1 94 ? -8.580 6.266 4.672 1.00 93.88 94 VAL A O 1
ATOM 756 N N . SER A 1 95 ? -6.884 5.387 3.506 1.00 93.44 95 SER A N 1
ATOM 757 C CA . SER A 1 95 ? -5.931 6.423 3.899 1.00 93.44 95 SER A CA 1
ATOM 758 C C . SER A 1 95 ? -6.385 7.812 3.446 1.00 93.44 95 SER A C 1
ATOM 760 O O . SER A 1 95 ? -6.267 8.745 4.235 1.00 93.44 95 SER A O 1
ATOM 762 N N . ALA A 1 96 ? -6.938 7.957 2.234 1.00 91.75 96 ALA A N 1
ATOM 763 C CA . ALA A 1 96 ? -7.487 9.229 1.758 1.00 91.75 96 ALA A CA 1
ATOM 764 C C . ALA A 1 96 ? -8.677 9.705 2.605 1.00 91.75 96 ALA A C 1
ATOM 766 O O . ALA A 1 96 ? -8.764 10.882 2.929 1.00 91.75 96 ALA A O 1
ATOM 767 N N . ALA A 1 97 ? -9.550 8.787 3.023 1.00 93.19 97 ALA A N 1
ATOM 768 C CA . ALA A 1 97 ? -10.697 9.112 3.866 1.00 93.19 97 ALA A CA 1
ATOM 769 C C . ALA A 1 97 ? -10.304 9.521 5.299 1.00 93.19 97 ALA A C 1
ATOM 771 O O . ALA A 1 97 ? -10.962 10.372 5.890 1.00 93.19 97 ALA A O 1
ATOM 772 N N . MET A 1 98 ? -9.257 8.909 5.866 1.00 93.69 98 MET A N 1
ATOM 773 C CA . MET A 1 98 ? -8.933 9.050 7.293 1.00 93.69 98 MET A CA 1
ATOM 774 C C . MET A 1 98 ? -7.857 10.093 7.601 1.00 93.69 98 MET A C 1
ATOM 776 O O . MET A 1 98 ? -7.992 10.835 8.569 1.00 93.69 98 MET A O 1
ATOM 780 N N . THR A 1 99 ? -6.772 10.146 6.825 1.00 91.62 99 THR A N 1
ATOM 781 C CA . THR A 1 99 ? -5.626 11.038 7.112 1.00 91.62 99 THR A CA 1
ATOM 782 C C . THR A 1 99 ? -5.169 11.854 5.910 1.00 91.62 99 THR A C 1
ATOM 784 O O . THR A 1 99 ? -4.545 12.897 6.077 1.00 91.62 99 THR A O 1
ATOM 787 N N . ASN A 1 100 ? -5.450 11.360 4.706 1.00 91.69 100 ASN A N 1
ATOM 788 C CA . ASN A 1 100 ? -5.035 11.880 3.411 1.00 91.69 100 ASN A CA 1
ATOM 789 C C . ASN A 1 100 ? -3.582 12.373 3.340 1.00 91.69 100 ASN A C 1
ATOM 791 O O . ASN A 1 100 ? -3.294 13.427 2.780 1.00 91.69 100 ASN A O 1
ATOM 795 N N . SER A 1 101 ? -2.643 11.598 3.898 1.00 88.19 101 SER A N 1
ATOM 796 C CA . SER A 1 101 ? -1.216 11.943 3.841 1.00 88.19 101 SER A CA 1
ATOM 797 C C . SER A 1 101 ? -0.759 12.140 2.386 1.00 88.19 101 SER A C 1
ATOM 799 O O . SER A 1 101 ? -0.991 11.237 1.571 1.00 88.19 101 SER A O 1
ATOM 801 N N . PRO A 1 102 ? -0.066 13.246 2.046 1.00 85.25 102 PRO A N 1
ATOM 802 C CA . PRO A 1 102 ? 0.406 13.517 0.685 1.00 85.25 102 PRO A CA 1
ATOM 803 C C . PRO A 1 102 ? 1.486 12.533 0.223 1.00 85.25 102 PRO A C 1
ATOM 805 O O . PRO A 1 102 ? 1.754 12.428 -0.975 1.00 85.25 102 PRO A O 1
ATOM 808 N N . ILE A 1 103 ? 2.103 11.810 1.160 1.00 83.12 103 ILE A N 1
ATOM 809 C CA . ILE A 1 103 ? 3.164 10.840 0.899 1.00 83.12 103 ILE A CA 1
ATOM 810 C C . ILE A 1 103 ? 2.743 9.488 1.448 1.00 83.12 103 ILE A C 1
ATOM 812 O O . ILE A 1 103 ? 2.248 9.386 2.573 1.00 83.12 103 ILE A O 1
ATOM 816 N N . ILE A 1 104 ? 2.954 8.456 0.640 1.00 82.94 104 ILE A N 1
ATOM 817 C CA . ILE A 1 104 ? 2.582 7.081 0.943 1.00 82.94 104 ILE A CA 1
ATOM 818 C C . ILE A 1 104 ? 3.849 6.228 0.854 1.00 82.94 104 ILE A C 1
ATOM 820 O O . ILE A 1 104 ? 4.352 6.008 -0.250 1.00 82.94 104 ILE A O 1
ATOM 824 N N . PRO A 1 105 ? 4.400 5.769 1.986 1.00 79.81 105 PRO A N 1
ATOM 825 C CA . PRO A 1 105 ? 5.440 4.754 1.968 1.00 79.81 105 PRO A CA 1
ATOM 826 C C . PRO A 1 105 ? 4.830 3.390 1.615 1.00 79.81 105 PRO A C 1
ATOM 828 O O . PRO A 1 105 ? 3.819 2.992 2.190 1.00 79.81 105 PRO A O 1
ATOM 831 N N . ASP A 1 106 ? 5.457 2.664 0.696 1.00 76.12 106 ASP A N 1
ATOM 832 C CA . ASP A 1 106 ? 5.185 1.249 0.439 1.00 76.12 106 ASP A CA 1
ATOM 833 C C . ASP A 1 106 ? 6.268 0.396 1.103 1.00 76.12 106 ASP A C 1
ATOM 835 O O . ASP A 1 106 ? 7.447 0.444 0.731 1.00 76.12 106 ASP A O 1
ATOM 839 N N . SER A 1 107 ? 5.863 -0.395 2.093 1.00 68.38 107 SER A N 1
ATOM 840 C CA . SER A 1 107 ? 6.721 -1.356 2.774 1.00 68.38 107 SER A CA 1
ATOM 841 C C . SER A 1 107 ? 6.041 -2.720 2.857 1.00 68.38 107 SER A C 1
ATOM 843 O O . SER A 1 107 ? 4.855 -2.855 3.157 1.00 68.38 107 SER A O 1
ATOM 845 N N . ARG A 1 108 ? 6.808 -3.775 2.579 1.00 63.78 108 ARG A N 1
ATOM 846 C CA . ARG A 1 108 ? 6.385 -5.161 2.818 1.00 63.78 108 ARG A CA 1
ATOM 847 C C . ARG A 1 108 ? 6.746 -5.592 4.237 1.00 63.78 108 ARG A C 1
ATOM 849 O O . ARG A 1 108 ? 7.792 -5.218 4.749 1.00 63.78 108 ARG A O 1
ATOM 856 N N . LEU A 1 109 ? 5.945 -6.501 4.797 1.00 48.78 109 LEU A N 1
ATOM 857 C CA . LEU A 1 109 ? 6.079 -7.046 6.159 1.00 48.78 109 LEU A CA 1
ATOM 858 C C . LEU A 1 109 ? 7.470 -7.631 6.502 1.00 48.78 109 LEU A C 1
ATOM 860 O O . LEU A 1 109 ? 7.824 -7.712 7.669 1.00 48.78 109 LEU A O 1
ATOM 864 N N . ARG A 1 110 ? 8.250 -8.056 5.495 1.00 46.88 110 ARG A N 1
ATOM 865 C CA . ARG A 1 110 ? 9.607 -8.619 5.660 1.00 46.88 110 ARG A CA 1
ATOM 866 C C . ARG A 1 110 ? 10.738 -7.593 5.549 1.00 46.88 110 ARG A C 1
ATOM 868 O O . ARG A 1 110 ? 11.893 -7.957 5.723 1.00 46.88 110 ARG A O 1
ATOM 875 N N . HIS A 1 111 ? 10.421 -6.339 5.243 1.00 53.59 111 HIS A N 1
ATOM 876 C CA . HIS A 1 111 ? 11.405 -5.269 5.187 1.00 53.59 111 HIS A CA 1
ATOM 877 C C . HIS A 1 111 ? 11.305 -4.462 6.469 1.00 53.59 111 HIS A C 1
ATOM 879 O O . HIS A 1 111 ? 10.349 -3.715 6.679 1.00 53.59 111 HIS A O 1
ATOM 885 N N . VAL A 1 112 ? 12.318 -4.588 7.316 1.00 53.75 112 VAL A N 1
ATOM 886 C CA . VAL A 1 112 ? 12.577 -3.548 8.301 1.00 53.75 112 VAL A CA 1
ATOM 887 C C . VAL A 1 112 ? 13.051 -2.342 7.500 1.00 53.75 112 VAL A C 1
ATOM 889 O O . VAL A 1 112 ? 14.000 -2.455 6.723 1.00 53.75 112 VAL A O 1
ATOM 892 N N . LEU A 1 113 ? 12.372 -1.201 7.641 1.00 52.12 113 LEU A N 1
ATOM 893 C CA . LEU A 1 113 ? 12.961 0.073 7.243 1.00 52.12 113 LEU A CA 1
ATOM 894 C C . LEU A 1 113 ? 14.150 0.298 8.173 1.00 52.12 113 LEU A C 1
ATOM 896 O O . LEU A 1 113 ? 14.030 0.920 9.229 1.00 52.12 113 LEU A O 1
ATOM 900 N N . GLU A 1 114 ? 15.299 -0.254 7.801 1.00 50.97 114 GLU A N 1
ATOM 901 C CA . GLU A 1 114 ? 16.555 0.260 8.307 1.00 50.97 114 GLU A CA 1
ATOM 902 C C . GLU A 1 114 ? 16.556 1.746 7.992 1.00 50.97 114 GLU A C 1
ATOM 904 O O . GLU A 1 114 ? 16.111 2.158 6.913 1.00 50.97 114 GLU A O 1
ATOM 909 N N . ARG A 1 115 ? 16.942 2.554 8.990 1.00 46.03 115 ARG A N 1
ATOM 910 C CA . ARG A 1 115 ? 16.994 4.008 8.840 1.00 46.03 115 ARG A CA 1
ATOM 911 C C . ARG A 1 115 ? 17.619 4.283 7.477 1.00 46.03 115 ARG A C 1
ATOM 913 O O . ARG A 1 115 ? 18.718 3.768 7.255 1.00 46.03 115 ARG A O 1
ATOM 920 N N . PRO A 1 116 ? 16.948 5.023 6.571 1.00 48.72 116 PRO A N 1
ATOM 921 C CA . PRO A 1 116 ? 17.585 5.385 5.318 1.00 48.72 116 PRO A CA 1
ATOM 922 C C . PRO A 1 116 ? 18.948 5.949 5.692 1.00 48.72 116 PRO A C 1
ATOM 924 O O . PRO A 1 116 ? 19.031 6.797 6.582 1.00 48.72 116 PRO A O 1
ATOM 927 N N . THR A 1 117 ? 20.012 5.451 5.068 1.00 46.31 117 THR A N 1
ATOM 928 C CA . THR A 1 117 ? 21.393 5.868 5.356 1.00 46.31 117 THR A CA 1
ATOM 929 C C . THR A 1 117 ? 21.540 7.391 5.263 1.00 46.31 117 THR A C 1
ATOM 931 O O . THR A 1 117 ? 22.448 7.973 5.844 1.00 46.31 117 THR A O 1
ATOM 934 N N . ASN A 1 118 ? 20.587 8.044 4.587 1.00 49.66 118 ASN A N 1
ATOM 935 C CA . ASN A 1 118 ? 20.362 9.472 4.614 1.00 49.66 118 ASN A CA 1
ATOM 936 C C . ASN A 1 118 ? 18.861 9.810 4.824 1.00 49.66 118 ASN A C 1
ATOM 938 O O . ASN A 1 118 ? 18.117 9.917 3.848 1.00 49.66 118 ASN A O 1
ATOM 942 N N . PRO A 1 119 ? 18.369 10.016 6.062 1.00 54.28 119 PRO A N 1
ATOM 943 C CA . PRO A 1 119 ? 16.980 10.425 6.303 1.00 54.28 119 PRO A CA 1
ATOM 944 C C . PRO A 1 119 ? 16.646 11.784 5.683 1.00 54.28 119 PRO A C 1
ATOM 946 O O . PRO A 1 119 ? 15.475 12.060 5.414 1.00 54.28 119 PRO A O 1
ATOM 949 N N . ALA A 1 120 ? 17.660 12.602 5.381 1.00 52.81 120 ALA A N 1
ATOM 950 C CA . ALA A 1 120 ? 17.469 13.884 4.728 1.00 52.81 120 ALA A CA 1
ATOM 951 C C . ALA A 1 120 ? 16.955 13.738 3.289 1.00 52.81 120 ALA A C 1
ATOM 953 O O . ALA A 1 120 ? 16.187 14.588 2.863 1.00 52.81 120 ALA A O 1
ATOM 954 N N . SER A 1 121 ? 17.278 12.670 2.544 1.00 56.69 121 SER A N 1
ATOM 955 C CA . SER A 1 121 ? 16.782 12.507 1.163 1.00 56.69 121 SER A CA 1
ATOM 956 C C . SER A 1 121 ? 15.277 12.224 1.123 1.00 56.69 121 SER A C 1
ATOM 958 O O . SER A 1 121 ? 14.548 12.855 0.357 1.00 56.69 121 SER A O 1
ATOM 960 N N . CYS A 1 122 ? 14.790 11.363 2.024 1.00 59.62 122 CYS A N 1
ATOM 961 C CA . CYS A 1 122 ? 13.358 11.147 2.226 1.00 59.62 122 CYS A CA 1
ATOM 962 C C . CYS A 1 122 ? 12.674 12.444 2.671 1.00 59.62 122 CYS A C 1
ATOM 964 O O . CYS A 1 122 ? 11.618 12.783 2.144 1.00 59.62 122 CYS A O 1
ATOM 966 N N . TYR A 1 123 ? 13.281 13.203 3.588 1.00 58.84 123 TYR A N 1
ATOM 967 C CA . TYR A 1 123 ? 12.734 14.472 4.078 1.00 58.84 123 TYR A CA 1
ATOM 968 C C . TYR A 1 123 ? 12.700 15.560 2.988 1.00 58.84 123 TYR A C 1
ATOM 970 O O . TYR A 1 123 ? 11.707 16.264 2.849 1.00 58.84 123 TYR A O 1
ATOM 978 N N . VAL A 1 124 ? 13.734 15.652 2.147 1.00 58.88 124 VAL A N 1
ATOM 979 C CA . VAL A 1 124 ? 13.835 16.585 1.010 1.00 58.88 124 VAL A CA 1
ATOM 980 C C . VAL A 1 124 ? 12.836 16.237 -0.096 1.00 58.88 124 VAL A C 1
ATOM 982 O O . VAL A 1 124 ? 12.202 17.136 -0.658 1.00 58.88 124 VAL A O 1
ATOM 985 N N . PHE A 1 125 ? 12.651 14.947 -0.389 1.00 61.47 125 PHE A N 1
ATOM 986 C CA . PHE A 1 125 ? 11.589 14.480 -1.282 1.00 61.47 125 PHE A CA 1
ATOM 987 C C . PHE A 1 125 ? 10.206 14.819 -0.716 1.00 61.47 125 PHE A C 1
ATOM 989 O O . PHE A 1 125 ? 9.351 15.339 -1.442 1.00 61.47 125 PHE A O 1
ATOM 996 N N . SER A 1 126 ? 10.028 14.572 0.586 1.00 59.66 126 SER A N 1
ATOM 997 C CA . SER A 1 126 ? 8.767 14.759 1.301 1.00 59.66 126 SER A CA 1
ATOM 998 C C . SER A 1 126 ? 8.338 16.219 1.372 1.00 59.66 126 SER A C 1
ATOM 1000 O O . SER A 1 126 ? 7.186 16.552 1.115 1.00 59.66 126 SER A O 1
ATOM 1002 N N . LEU A 1 127 ? 9.279 17.104 1.683 1.00 59.19 127 LEU A N 1
ATOM 1003 C CA . LEU A 1 127 ? 9.026 18.530 1.827 1.00 59.19 127 LEU A CA 1
ATOM 1004 C C . LEU A 1 127 ? 9.088 19.293 0.497 1.00 59.19 127 LEU A C 1
ATOM 1006 O O . LEU A 1 127 ? 8.775 20.479 0.462 1.00 59.19 127 LEU A O 1
ATOM 1010 N N . GLY A 1 128 ? 9.505 18.651 -0.602 1.00 58.41 128 GLY A N 1
ATOM 1011 C CA . GLY A 1 128 ? 9.608 19.317 -1.902 1.00 58.41 128 GLY A CA 1
ATOM 1012 C C . GLY A 1 128 ? 10.574 20.510 -1.898 1.00 58.41 128 GLY A C 1
ATOM 1013 O O . GLY A 1 128 ? 10.378 21.451 -2.671 1.00 58.41 128 GLY A O 1
ATOM 1014 N N . LEU A 1 129 ? 11.576 20.487 -1.005 1.00 54.94 129 LEU A N 1
ATOM 1015 C CA . LEU A 1 129 ? 12.469 21.622 -0.718 1.00 54.94 129 LEU A CA 1
ATOM 1016 C C . LEU A 1 129 ? 13.317 22.036 -1.922 1.00 54.94 129 LEU A C 1
ATOM 1018 O O . LEU A 1 129 ? 13.760 23.178 -1.994 1.00 54.94 129 LEU A O 1
ATOM 1022 N N . LEU A 1 130 ? 13.510 21.134 -2.887 1.00 56.19 130 LEU A N 1
ATOM 1023 C CA . LEU A 1 130 ? 14.180 21.435 -4.143 1.00 56.19 130 LEU A CA 1
ATOM 1024 C C . LEU A 1 130 ? 13.139 21.579 -5.265 1.00 56.19 130 LEU A C 1
ATOM 1026 O O . LEU A 1 130 ? 12.259 20.727 -5.402 1.00 56.19 130 LEU A O 1
ATOM 1030 N N . PRO A 1 131 ? 13.244 22.594 -6.143 1.00 54.44 131 PRO A N 1
ATOM 1031 C CA . PRO A 1 131 ? 12.365 22.727 -7.308 1.00 54.44 131 PRO A CA 1
ATOM 1032 C C . PRO A 1 131 ? 12.329 21.459 -8.173 1.00 54.44 131 PRO A C 1
ATOM 1034 O O . PRO A 1 131 ? 11.282 21.098 -8.709 1.00 54.44 131 PRO A O 1
ATOM 1037 N N . GLN A 1 132 ? 13.458 20.746 -8.244 1.00 57.03 132 GLN A N 1
ATOM 1038 C CA . GLN A 1 132 ? 13.590 19.480 -8.963 1.00 57.03 132 GLN A CA 1
ATOM 1039 C C . GLN A 1 132 ? 12.791 18.343 -8.306 1.00 57.03 132 GLN A C 1
ATOM 1041 O O . GLN A 1 132 ? 12.188 17.537 -9.011 1.00 57.03 132 GLN A O 1
ATOM 1046 N N . THR A 1 133 ? 12.673 18.316 -6.970 1.00 58.78 133 THR A N 1
ATOM 1047 C CA . THR A 1 133 ? 11.907 17.268 -6.274 1.00 58.78 133 THR A CA 1
ATOM 1048 C C . THR A 1 133 ? 10.404 17.455 -6.422 1.00 58.78 133 THR A C 1
ATOM 1050 O O . THR A 1 133 ? 9.664 16.486 -6.294 1.00 58.78 133 THR A O 1
ATOM 1053 N N . ARG A 1 134 ? 9.919 18.658 -6.775 1.00 61.62 134 ARG A N 1
ATOM 1054 C CA . ARG A 1 134 ? 8.487 18.891 -7.045 1.00 61.62 134 ARG A CA 1
ATOM 1055 C C . ARG A 1 134 ? 7.946 18.078 -8.223 1.00 61.62 134 ARG A C 1
ATOM 1057 O O . ARG A 1 134 ? 6.752 17.792 -8.243 1.00 61.62 134 ARG A O 1
ATOM 1064 N N . ARG A 1 135 ? 8.816 17.704 -9.165 1.00 64.31 135 ARG A N 1
ATOM 1065 C CA . ARG A 1 135 ? 8.481 16.883 -10.337 1.00 64.31 135 ARG A CA 1
ATOM 1066 C C . ARG A 1 135 ? 8.653 15.381 -10.092 1.00 64.31 135 ARG A C 1
ATOM 1068 O O . ARG A 1 135 ? 8.252 14.590 -10.936 1.00 64.31 135 ARG A O 1
ATOM 1075 N N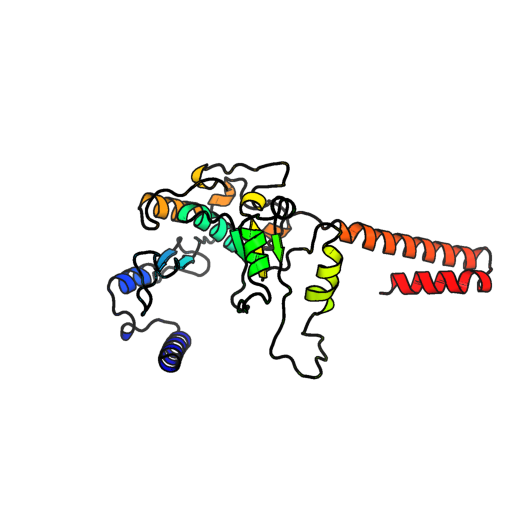 . LEU A 1 136 ? 9.229 14.982 -8.956 1.00 68.62 136 LEU A N 1
ATOM 1076 C CA . LEU A 1 136 ? 9.432 13.573 -8.630 1.00 68.62 136 LEU A CA 1
ATOM 1077 C C . LEU A 1 136 ? 8.136 12.969 -8.094 1.00 68.62 136 LEU A C 1
ATOM 1079 O O . LEU A 1 136 ? 7.572 13.450 -7.114 1.00 68.62 136 LEU A O 1
ATOM 1083 N N . HIS A 1 137 ? 7.677 11.891 -8.718 1.00 72.38 137 HIS A N 1
ATOM 1084 C CA . HIS A 1 137 ? 6.479 11.163 -8.296 1.00 72.38 137 HIS A CA 1
ATOM 1085 C C . HIS A 1 137 ? 6.781 10.122 -7.223 1.00 72.38 137 HIS A C 1
ATOM 1087 O O . HIS A 1 137 ? 5.949 9.853 -6.352 1.00 72.38 137 HIS A O 1
ATOM 1093 N N . THR A 1 138 ? 7.981 9.557 -7.290 1.00 74.06 138 THR A N 1
ATOM 1094 C CA . THR A 1 138 ? 8.402 8.423 -6.485 1.00 74.06 138 THR A CA 1
ATOM 1095 C C . THR A 1 138 ? 9.844 8.594 -6.053 1.00 74.06 138 THR A C 1
ATOM 1097 O O . THR A 1 138 ? 10.664 9.108 -6.809 1.00 74.06 138 THR A O 1
ATOM 1100 N N . PHE A 1 139 ? 10.158 8.117 -4.859 1.00 73.88 139 PHE A N 1
ATOM 1101 C CA . PHE A 1 139 ? 11.527 7.940 -4.396 1.00 73.88 139 PHE A CA 1
ATOM 1102 C C . PHE A 1 139 ? 11.696 6.489 -3.961 1.00 73.88 139 PHE A C 1
ATOM 1104 O O . PHE A 1 139 ? 10.947 6.021 -3.108 1.00 73.88 139 PHE A O 1
ATOM 1111 N N . SER A 1 140 ? 12.647 5.769 -4.546 1.00 74.94 140 SER A N 1
ATOM 1112 C CA . SER A 1 140 ? 12.932 4.374 -4.205 1.00 74.94 140 SER A CA 1
ATOM 1113 C C . SER A 1 140 ? 14.284 4.266 -3.516 1.00 74.94 140 SER A C 1
ATOM 1115 O O . SER A 1 140 ? 15.289 4.720 -4.060 1.00 74.94 140 SER A O 1
ATOM 1117 N N . SER A 1 141 ? 14.320 3.620 -2.354 1.00 74.19 141 SER A N 1
ATOM 1118 C CA . SER A 1 141 ? 15.576 3.184 -1.747 1.00 74.19 141 SER A CA 1
ATOM 1119 C C . SER A 1 141 ? 15.997 1.833 -2.339 1.00 74.19 141 SER A C 1
ATOM 1121 O O . SER A 1 141 ? 15.123 0.999 -2.602 1.00 74.19 141 SER A O 1
ATOM 1123 N N . PRO A 1 142 ? 17.307 1.572 -2.506 1.00 74.56 142 PRO A N 1
ATOM 1124 C CA . PRO A 1 142 ? 17.798 0.244 -2.856 1.00 74.56 142 PRO A CA 1
ATOM 1125 C C . PRO A 1 142 ? 17.305 -0.804 -1.852 1.00 74.56 142 PRO A C 1
ATOM 1127 O O . PRO A 1 142 ? 17.277 -0.548 -0.645 1.00 74.56 142 PRO A O 1
ATOM 1130 N N . GLN A 1 143 ? 16.921 -1.983 -2.344 1.00 77.69 143 GLN A N 1
ATOM 1131 C CA . GLN A 1 143 ? 16.614 -3.129 -1.486 1.00 77.69 143 GLN A CA 1
ATOM 1132 C C . GLN A 1 143 ? 17.907 -3.877 -1.163 1.00 77.69 143 GLN A C 1
ATOM 1134 O O . GLN A 1 143 ? 18.672 -4.221 -2.065 1.00 77.69 143 GLN A O 1
ATOM 1139 N N . ILE A 1 144 ? 18.142 -4.118 0.126 1.00 80.69 144 ILE A N 1
ATOM 1140 C CA . ILE A 1 144 ? 19.321 -4.818 0.638 1.00 80.69 144 ILE A CA 1
ATOM 1141 C C . ILE A 1 144 ? 18.834 -6.045 1.408 1.00 80.69 144 ILE A C 1
ATOM 1143 O O . ILE A 1 144 ? 17.952 -5.936 2.262 1.00 80.69 144 ILE A O 1
ATOM 1147 N N . PHE A 1 145 ? 19.381 -7.212 1.070 1.00 82.25 145 PHE A N 1
ATOM 1148 C CA . PHE A 1 145 ? 19.065 -8.479 1.723 1.00 82.25 145 PHE A CA 1
ATOM 1149 C C . PHE A 1 145 ? 20.161 -8.834 2.724 1.00 82.25 145 PHE A C 1
ATOM 1151 O O . PHE A 1 145 ? 21.345 -8.809 2.394 1.00 82.25 145 PHE A O 1
ATOM 1158 N N . HIS A 1 146 ? 19.745 -9.183 3.939 1.00 83.31 146 HIS A N 1
ATOM 1159 C CA . HIS A 1 146 ? 20.632 -9.558 5.041 1.00 83.31 146 HIS A CA 1
ATOM 1160 C C . HIS A 1 146 ? 20.563 -11.062 5.319 1.00 83.31 146 HIS A C 1
ATOM 1162 O O . HIS A 1 146 ? 19.594 -11.725 4.951 1.00 83.31 146 HIS A O 1
ATOM 1168 N N . GLY A 1 147 ? 21.578 -11.598 6.006 1.00 84.75 147 GLY A N 1
ATOM 1169 C CA . GLY A 1 147 ? 21.621 -13.014 6.400 1.00 84.75 147 GLY A CA 1
ATOM 1170 C C . GLY A 1 147 ? 22.041 -13.970 5.280 1.00 84.75 147 GLY A C 1
ATOM 1171 O O . GLY A 1 147 ? 21.693 -15.149 5.312 1.00 84.75 147 GLY A O 1
ATOM 1172 N N . LEU A 1 148 ? 22.769 -13.470 4.281 1.00 85.19 148 LEU A N 1
ATOM 1173 C CA . LEU A 1 148 ? 23.249 -14.271 3.161 1.00 85.19 148 LEU A CA 1
ATOM 1174 C C . LEU A 1 148 ? 24.511 -15.056 3.534 1.00 85.19 148 LEU A C 1
ATOM 1176 O O . LEU A 1 148 ? 25.318 -14.632 4.363 1.00 85.19 148 LEU A O 1
ATOM 1180 N N . ASN A 1 149 ? 24.684 -16.217 2.901 1.00 87.38 149 ASN A N 1
ATOM 1181 C CA . ASN A 1 149 ? 25.911 -16.999 3.024 1.00 87.38 149 ASN A CA 1
ATOM 1182 C C . ASN A 1 149 ? 27.089 -16.196 2.449 1.00 87.38 149 ASN A C 1
ATOM 1184 O O . ASN A 1 149 ? 26.959 -15.588 1.391 1.00 87.38 149 ASN A O 1
ATOM 1188 N N . LYS A 1 150 ? 28.261 -16.269 3.091 1.00 87.69 150 LYS A N 1
ATOM 1189 C CA . LYS A 1 150 ? 29.510 -15.624 2.651 1.00 87.69 150 LYS A CA 1
ATOM 1190 C C . LYS A 1 150 ? 29.845 -15.869 1.174 1.00 87.69 150 LYS A C 1
ATOM 1192 O O . LYS A 1 150 ? 30.430 -15.003 0.536 1.00 87.69 150 LYS A O 1
ATOM 1197 N N . HIS A 1 151 ? 29.513 -17.049 0.654 1.00 88.88 151 HIS A N 1
ATOM 1198 C CA . HIS A 1 151 ? 29.823 -17.430 -0.726 1.00 88.88 151 HIS A CA 1
ATOM 1199 C C . HIS A 1 151 ? 28.768 -16.980 -1.746 1.00 88.88 151 HIS A C 1
ATOM 1201 O O . HIS A 1 151 ? 29.040 -17.076 -2.934 1.00 88.88 151 HIS A O 1
ATOM 1207 N N . ASP A 1 152 ? 27.581 -16.559 -1.289 1.00 85.00 152 ASP A N 1
ATOM 1208 C CA . ASP A 1 152 ? 26.420 -16.132 -2.088 1.00 85.00 152 ASP A CA 1
ATOM 1209 C C . ASP A 1 152 ? 26.283 -16.798 -3.474 1.00 85.00 152 ASP A C 1
ATOM 1211 O O . ASP A 1 152 ? 26.099 -16.148 -4.500 1.00 85.00 152 ASP A O 1
ATOM 1215 N N . ILE A 1 153 ? 26.376 -18.132 -3.513 1.00 87.25 153 ILE A N 1
ATOM 1216 C CA . ILE A 1 153 ? 26.395 -18.908 -4.767 1.00 87.25 153 ILE A CA 1
ATOM 1217 C C . ILE A 1 153 ? 25.096 -18.795 -5.578 1.00 87.25 153 ILE A C 1
ATOM 1219 O O . ILE A 1 153 ? 25.072 -19.127 -6.758 1.00 87.25 153 ILE A O 1
ATOM 1223 N N . TYR A 1 154 ? 24.017 -18.333 -4.942 1.00 85.62 154 TYR A N 1
ATOM 1224 C CA . TYR A 1 154 ? 22.719 -18.099 -5.571 1.00 85.62 154 TYR A CA 1
ATOM 1225 C C . TYR A 1 154 ? 22.521 -16.641 -6.004 1.00 85.62 154 TYR A C 1
ATOM 1227 O O . TYR A 1 154 ? 21.446 -16.305 -6.497 1.00 85.62 154 TYR A O 1
ATOM 1235 N N . CYS A 1 155 ? 23.523 -15.776 -5.806 1.00 82.69 155 CYS A N 1
ATOM 1236 C CA . CYS A 1 155 ? 23.429 -14.334 -6.039 1.00 82.69 155 CYS A CA 1
ATOM 1237 C C . CYS A 1 155 ? 22.206 -13.699 -5.349 1.00 82.69 155 CYS A C 1
ATOM 1239 O O . CYS A 1 155 ? 21.517 -12.848 -5.922 1.00 82.69 155 CYS A O 1
ATOM 1241 N N . GLY A 1 156 ? 21.926 -14.125 -4.115 1.00 83.94 156 GLY A N 1
ATOM 1242 C CA . GLY A 1 156 ? 20.780 -13.708 -3.313 1.00 83.94 156 GLY A CA 1
ATOM 1243 C C . GLY A 1 156 ? 20.832 -12.246 -2.872 1.00 83.94 156 GLY A C 1
ATOM 1244 O O . GLY A 1 156 ? 19.815 -11.710 -2.436 1.00 83.94 156 GLY A O 1
ATOM 1245 N N . GLU A 1 157 ? 21.972 -11.565 -3.027 1.00 83.19 157 GLU A N 1
ATOM 1246 C CA . GLU A 1 157 ? 22.040 -10.111 -2.857 1.00 83.19 157 GLU A CA 1
ATOM 1247 C C . GLU A 1 157 ? 21.274 -9.348 -3.951 1.00 83.19 157 GLU A C 1
ATOM 1249 O O . GLU A 1 157 ? 20.897 -8.194 -3.740 1.00 83.19 157 GLU A O 1
ATOM 1254 N N . PHE A 1 158 ? 21.076 -9.953 -5.133 1.00 83.31 158 PHE A N 1
ATOM 1255 C CA . PHE A 1 158 ? 20.417 -9.336 -6.293 1.00 83.31 158 PHE A CA 1
ATOM 1256 C C . PHE A 1 158 ? 20.933 -7.914 -6.625 1.00 83.31 158 PHE A C 1
ATOM 1258 O O . PHE A 1 158 ? 20.181 -7.054 -7.099 1.00 83.31 158 PHE A O 1
ATOM 1265 N N . LYS A 1 159 ? 22.237 -7.662 -6.411 1.00 82.38 159 LYS A N 1
ATOM 1266 C CA . LYS A 1 159 ? 22.891 -6.344 -6.566 1.00 82.38 159 LYS A CA 1
ATOM 1267 C C . LYS A 1 159 ? 22.589 -5.674 -7.902 1.00 82.38 159 LYS A C 1
ATOM 1269 O O . LYS A 1 159 ? 22.336 -4.472 -7.943 1.00 82.38 159 LYS A O 1
ATOM 1274 N N . TYR A 1 160 ? 22.581 -6.442 -8.991 1.00 80.00 160 TYR A N 1
ATOM 1275 C CA . TYR A 1 160 ? 22.315 -5.896 -10.319 1.00 80.00 160 TYR A CA 1
ATOM 1276 C C . TYR A 1 160 ? 20.924 -5.252 -10.412 1.00 80.00 160 TYR A C 1
ATOM 1278 O O . TYR A 1 160 ? 20.794 -4.120 -10.869 1.00 80.00 160 TYR A O 1
ATOM 1286 N N . ILE A 1 161 ? 19.898 -5.943 -9.912 1.00 78.25 161 ILE A N 1
ATOM 1287 C CA . ILE A 1 161 ? 18.497 -5.526 -10.026 1.00 78.25 161 ILE A CA 1
ATOM 1288 C C . ILE A 1 161 ? 18.177 -4.378 -9.064 1.00 78.25 161 ILE A C 1
ATOM 1290 O O . ILE A 1 161 ? 17.463 -3.453 -9.445 1.00 78.25 161 ILE A O 1
ATOM 1294 N N . PHE A 1 162 ? 18.691 -4.423 -7.832 1.00 78.62 162 PHE A N 1
ATOM 1295 C CA . PHE A 1 162 ? 18.274 -3.486 -6.781 1.00 78.62 162 PHE A CA 1
ATOM 1296 C C . PHE A 1 162 ? 19.252 -2.348 -6.495 1.00 78.62 162 PHE A C 1
ATOM 1298 O O . PHE A 1 162 ? 18.855 -1.390 -5.834 1.00 78.62 162 PHE A O 1
ATOM 1305 N N . GLN A 1 163 ? 20.498 -2.422 -6.973 1.00 80.50 163 GLN A N 1
ATOM 1306 C CA . GLN A 1 163 ? 21.521 -1.404 -6.700 1.00 80.50 163 GLN A CA 1
ATOM 1307 C C . GLN A 1 163 ? 22.141 -0.838 -7.983 1.00 80.50 163 GLN A C 1
ATOM 1309 O O . GLN A 1 163 ? 22.155 0.377 -8.160 1.00 80.50 163 GLN A O 1
ATOM 1314 N N . ILE A 1 164 ? 22.610 -1.693 -8.899 1.00 80.69 164 ILE A N 1
ATOM 1315 C CA . ILE A 1 164 ? 23.369 -1.247 -10.082 1.00 80.69 164 ILE A CA 1
ATOM 1316 C C . ILE A 1 164 ? 22.444 -0.643 -11.142 1.00 80.69 164 ILE A C 1
ATOM 1318 O O . ILE A 1 164 ? 22.626 0.508 -11.534 1.00 80.69 164 ILE A O 1
ATOM 1322 N N . ASN A 1 165 ? 21.439 -1.396 -11.596 1.00 80.69 165 ASN A N 1
ATOM 1323 C CA . ASN A 1 165 ? 20.543 -0.941 -12.654 1.00 80.69 165 ASN A CA 1
ATOM 1324 C C . ASN A 1 165 ? 19.765 0.329 -12.245 1.00 80.69 165 ASN A C 1
ATOM 1326 O O . ASN A 1 165 ? 19.795 1.296 -13.002 1.00 80.69 165 ASN A O 1
ATOM 1330 N N . PRO A 1 166 ? 19.171 0.422 -11.034 1.00 78.94 166 PRO A N 1
ATOM 1331 C CA . PRO A 1 166 ? 18.465 1.630 -10.610 1.00 78.94 166 PRO A CA 1
ATOM 1332 C C . PRO A 1 166 ? 19.316 2.904 -10.618 1.00 78.94 166 PRO A C 1
ATOM 1334 O O . PRO A 1 166 ? 18.804 3.958 -10.987 1.00 78.94 166 PRO A O 1
ATOM 1337 N N . ALA A 1 167 ? 20.603 2.814 -10.264 1.00 78.38 167 ALA A N 1
ATOM 1338 C CA . ALA A 1 167 ? 21.509 3.962 -10.287 1.00 78.38 167 ALA A CA 1
ATOM 1339 C C . ALA A 1 167 ? 21.739 4.492 -11.714 1.00 78.38 167 ALA A C 1
ATOM 1341 O O . ALA A 1 167 ? 21.803 5.701 -11.919 1.00 78.38 167 ALA A O 1
ATOM 1342 N N . GLY A 1 168 ? 21.797 3.605 -12.714 1.00 78.31 168 GLY A N 1
ATOM 1343 C CA . GLY A 1 168 ? 21.889 3.995 -14.125 1.00 78.31 168 GLY A CA 1
ATOM 1344 C C . GLY A 1 168 ? 20.594 4.593 -14.690 1.00 78.31 168 GLY A C 1
ATOM 1345 O O . GLY A 1 168 ? 20.629 5.306 -15.690 1.00 78.31 168 GLY A O 1
ATOM 1346 N N . MET A 1 169 ? 19.450 4.335 -14.048 1.00 75.31 169 MET A N 1
ATOM 1347 C CA . MET A 1 169 ? 18.138 4.783 -14.525 1.00 75.31 169 MET A CA 1
ATOM 1348 C C . MET A 1 169 ? 17.780 6.215 -14.117 1.00 75.31 169 MET A C 1
ATOM 1350 O O . MET A 1 169 ? 16.841 6.779 -14.681 1.00 75.31 169 MET A O 1
ATOM 1354 N N . ASP A 1 170 ? 18.515 6.825 -13.183 1.00 73.69 170 ASP A N 1
ATOM 1355 C CA . ASP A 1 170 ? 18.218 8.176 -12.682 1.00 73.69 170 ASP A CA 1
ATOM 1356 C C . ASP A 1 170 ? 18.219 9.232 -13.811 1.00 73.69 170 ASP A C 1
ATOM 1358 O O . ASP A 1 170 ? 17.402 10.150 -13.823 1.00 73.69 170 ASP A O 1
ATOM 1362 N N . GLY A 1 171 ? 19.041 9.030 -14.850 1.00 72.00 171 GLY A N 1
ATOM 1363 C CA . GLY A 1 171 ? 19.105 9.908 -16.026 1.00 72.00 171 GLY A CA 1
ATOM 1364 C C . GLY A 1 171 ? 17.991 9.727 -17.071 1.00 72.00 171 GLY A C 1
ATOM 1365 O O . GLY A 1 171 ? 17.862 10.569 -17.956 1.00 72.00 171 GLY A O 1
ATOM 1366 N N . VAL A 1 172 ? 17.184 8.659 -17.003 1.00 71.75 172 VAL A N 1
ATOM 1367 C CA . VAL A 1 172 ? 16.185 8.295 -18.040 1.00 71.75 172 VAL A CA 1
ATOM 1368 C C . VAL A 1 172 ? 14.762 8.136 -17.492 1.00 71.75 172 VAL A C 1
ATOM 1370 O O . VAL A 1 172 ? 13.936 7.421 -18.060 1.00 71.75 172 VAL A O 1
ATOM 1373 N N . GLY A 1 173 ? 14.455 8.829 -16.394 1.00 69.94 173 GLY A N 1
ATOM 1374 C CA . GLY A 1 173 ? 13.123 8.827 -15.776 1.00 69.94 173 GLY A CA 1
ATOM 1375 C C . GLY A 1 173 ? 13.007 7.986 -14.504 1.00 69.94 173 GLY A C 1
ATOM 1376 O O . GLY A 1 173 ? 11.907 7.859 -13.970 1.00 69.94 173 GLY A O 1
ATOM 1377 N N . GLY A 1 174 ? 14.126 7.468 -13.993 1.00 75.12 174 GLY A N 1
ATOM 1378 C CA . GLY A 1 174 ? 14.207 6.761 -12.720 1.00 75.12 174 GLY A CA 1
ATOM 1379 C C . GLY A 1 174 ? 13.872 5.267 -12.806 1.00 75.12 174 GLY A C 1
ATOM 1380 O O . GLY A 1 174 ? 13.361 4.781 -13.820 1.00 75.12 174 GLY A O 1
ATOM 1381 N N . PRO A 1 175 ? 14.187 4.506 -11.745 1.00 75.31 175 PRO A N 1
ATOM 1382 C CA . PRO A 1 175 ? 13.943 3.071 -11.698 1.00 75.31 175 PRO A CA 1
ATOM 1383 C C . PRO A 1 175 ? 12.449 2.719 -11.658 1.00 75.31 175 PRO A C 1
ATOM 1385 O O . PRO A 1 175 ? 11.642 3.473 -11.107 1.00 75.31 175 PRO A O 1
ATOM 1388 N N . PRO A 1 176 ? 12.058 1.540 -12.180 1.00 73.12 176 PRO A N 1
ATOM 1389 C CA . PRO A 1 176 ? 10.698 1.053 -12.046 1.00 73.12 176 PRO A CA 1
ATOM 1390 C C . PRO A 1 176 ? 10.393 0.721 -10.584 1.00 73.12 176 PRO A C 1
ATOM 1392 O O . PRO A 1 176 ? 11.272 0.373 -9.792 1.00 73.12 176 PRO A O 1
ATOM 1395 N N . HIS A 1 177 ? 9.112 0.751 -10.231 1.00 75.62 177 HIS A N 1
ATOM 1396 C CA . HIS A 1 177 ? 8.689 0.294 -8.919 1.00 75.62 177 HIS A CA 1
ATOM 1397 C C . HIS A 1 177 ? 8.819 -1.231 -8.795 1.00 75.62 177 HIS A C 1
ATOM 1399 O O . HIS A 1 177 ? 8.182 -1.989 -9.521 1.00 75.62 177 HIS A O 1
ATOM 1405 N N . VAL A 1 178 ? 9.608 -1.676 -7.817 1.00 72.94 178 VAL A N 1
ATOM 1406 C CA . VAL A 1 178 ? 9.900 -3.097 -7.550 1.00 72.94 178 VAL A CA 1
ATOM 1407 C C . VAL A 1 178 ? 9.143 -3.661 -6.333 1.00 72.94 178 VAL A C 1
ATOM 1409 O O . VAL A 1 178 ? 9.453 -4.737 -5.821 1.00 72.94 178 VAL A O 1
ATOM 1412 N N . GLY A 1 179 ? 8.106 -2.961 -5.860 1.00 67.12 179 GLY A N 1
ATOM 1413 C CA . GLY A 1 179 ? 7.104 -3.516 -4.945 1.00 67.12 179 GLY A CA 1
ATOM 1414 C C . GLY A 1 179 ? 7.338 -3.367 -3.437 1.00 67.12 179 GLY A C 1
ATOM 1415 O O . GLY A 1 179 ? 6.590 -4.018 -2.698 1.00 67.12 179 GLY A O 1
ATOM 1416 N N . THR A 1 180 ? 8.383 -2.652 -2.994 1.00 72.50 180 THR A N 1
ATOM 1417 C CA . THR A 1 180 ? 8.623 -2.202 -1.601 1.00 72.50 180 THR A CA 1
ATOM 1418 C C . THR A 1 180 ? 9.760 -1.171 -1.562 1.00 72.50 180 THR A C 1
ATOM 1420 O O . THR A 1 180 ? 10.540 -1.076 -2.513 1.00 72.50 180 THR A O 1
ATOM 1423 N N . GLY A 1 181 ? 9.880 -0.421 -0.462 1.00 70.75 181 GLY A N 1
ATOM 1424 C CA . GLY A 1 181 ? 10.977 0.528 -0.225 1.00 70.75 181 GLY A CA 1
ATOM 1425 C C . GLY A 1 181 ? 10.845 1.820 -1.030 1.00 70.75 181 GLY A C 1
ATOM 1426 O O . GLY A 1 181 ? 11.842 2.484 -1.305 1.00 70.75 181 GLY A O 1
ATOM 1427 N N . CYS A 1 182 ? 9.622 2.152 -1.446 1.00 76.25 182 CYS A N 1
ATOM 1428 C CA . CYS A 1 182 ? 9.325 3.322 -2.261 1.00 76.25 182 CYS A CA 1
ATOM 1429 C C . CYS A 1 182 ? 8.403 4.283 -1.510 1.00 76.25 182 CYS A C 1
ATOM 1431 O O . CYS A 1 182 ? 7.493 3.858 -0.805 1.00 76.25 182 CYS A O 1
ATOM 1433 N N . PHE A 1 183 ? 8.607 5.578 -1.701 1.00 78.56 183 PHE A N 1
ATOM 1434 C CA . PHE A 1 183 ? 7.717 6.638 -1.252 1.00 78.56 183 PHE A CA 1
ATOM 1435 C C . PHE A 1 183 ? 7.010 7.217 -2.466 1.00 78.56 183 PHE A C 1
ATOM 1437 O O . PHE A 1 183 ? 7.659 7.646 -3.419 1.00 78.56 183 PHE A O 1
ATOM 1444 N N . PHE A 1 184 ? 5.687 7.252 -2.418 1.00 79.94 184 PHE A N 1
ATOM 1445 C CA . PHE A 1 184 ? 4.841 7.777 -3.478 1.00 79.94 184 PHE A CA 1
ATOM 1446 C C . PHE A 1 184 ? 4.260 9.116 -3.077 1.00 79.94 184 PHE A C 1
ATOM 1448 O O . PHE A 1 184 ? 3.756 9.273 -1.965 1.00 79.94 184 PHE A O 1
ATOM 1455 N N . ARG A 1 185 ? 4.244 10.066 -4.009 1.00 80.94 185 ARG A N 1
ATOM 1456 C CA . ARG A 1 185 ? 3.356 11.220 -3.891 1.00 80.94 185 ARG A CA 1
ATOM 1457 C C . ARG A 1 185 ? 1.941 10.784 -4.212 1.00 80.94 185 ARG A C 1
ATOM 1459 O O . ARG A 1 185 ? 1.689 10.278 -5.302 1.00 80.94 185 ARG A O 1
ATOM 1466 N N . ARG A 1 186 ? 1.002 11.051 -3.307 1.00 85.69 186 ARG A N 1
ATOM 1467 C CA . ARG A 1 186 ? -0.409 10.690 -3.478 1.00 85.69 186 ARG A CA 1
ATOM 1468 C C . ARG A 1 186 ? -0.967 11.201 -4.802 1.00 85.69 186 ARG A C 1
ATOM 1470 O O . ARG A 1 186 ? -1.574 10.424 -5.522 1.00 85.69 186 ARG A O 1
ATOM 1477 N N . ARG A 1 187 ? -0.691 12.458 -5.173 1.00 83.62 187 ARG A N 1
ATOM 1478 C CA . ARG A 1 187 ? -1.108 13.054 -6.457 1.00 83.62 187 ARG A CA 1
ATOM 1479 C C . ARG A 1 187 ? -0.710 12.218 -7.680 1.00 83.62 187 ARG A C 1
ATOM 1481 O O . ARG A 1 187 ? -1.457 12.206 -8.653 1.00 83.62 187 ARG A O 1
ATOM 1488 N N . ALA A 1 188 ? 0.426 11.520 -7.636 1.00 80.94 188 ALA A N 1
ATOM 1489 C CA . ALA A 1 188 ? 0.894 10.683 -8.741 1.00 80.94 188 ALA A CA 1
ATOM 1490 C C . ALA A 1 188 ? 0.024 9.433 -8.963 1.00 80.94 188 ALA A C 1
ATOM 1492 O O . ALA A 1 188 ? 0.047 8.855 -10.042 1.00 80.94 188 ALA A O 1
ATOM 1493 N N . LEU A 1 189 ? -0.759 9.028 -7.958 1.00 79.94 189 LEU A N 1
ATOM 1494 C CA . LEU A 1 189 ? -1.701 7.910 -8.061 1.00 79.94 189 LEU A CA 1
ATOM 1495 C C . LEU A 1 189 ? -2.991 8.288 -8.801 1.00 79.94 189 LEU A C 1
ATOM 1497 O O . LEU A 1 189 ? -3.747 7.411 -9.202 1.00 79.94 189 LEU A O 1
ATOM 1501 N N . PHE A 1 190 ? -3.236 9.585 -8.997 1.00 79.06 190 PHE A N 1
ATOM 1502 C CA . PHE A 1 190 ? -4.430 10.127 -9.647 1.00 79.06 190 PHE A CA 1
ATOM 1503 C C . PHE A 1 190 ? -4.122 10.580 -11.080 1.00 79.06 190 PHE A C 1
ATOM 1505 O O . PHE A 1 190 ? -4.578 11.630 -11.520 1.00 79.06 190 PHE A O 1
ATOM 1512 N N . GLY A 1 191 ? -3.301 9.824 -11.807 1.00 75.75 191 GLY A N 1
ATOM 1513 C CA . GLY A 1 191 ? -2.929 10.132 -13.188 1.00 75.75 191 GLY A CA 1
ATOM 1514 C C . GLY A 1 191 ? -1.607 10.882 -13.340 1.00 75.75 191 GLY A C 1
ATOM 1515 O O . GLY A 1 191 ? -0.904 11.186 -12.372 1.00 75.75 191 GLY A O 1
ATOM 1516 N N . GLY A 1 192 ? -1.262 11.152 -14.598 1.00 70.69 192 GLY A N 1
ATOM 1517 C CA . GLY A 1 192 ? 0.030 11.703 -14.988 1.00 70.69 192 GLY A CA 1
ATOM 1518 C C . GLY A 1 192 ? 0.284 13.141 -14.508 1.00 70.69 192 GLY A C 1
ATOM 1519 O O . GLY A 1 192 ? -0.600 13.818 -13.969 1.00 70.69 192 GLY A O 1
ATOM 1520 N N . PRO A 1 193 ? 1.506 13.654 -14.731 1.00 68.00 193 PRO A N 1
ATOM 1521 C CA . PRO A 1 193 ? 1.873 15.016 -14.349 1.00 68.00 193 PRO A CA 1
ATOM 1522 C C . PRO A 1 193 ? 1.014 16.076 -15.052 1.00 68.00 193 PRO A C 1
ATOM 1524 O O . PRO A 1 193 ? 0.735 17.118 -14.468 1.00 68.00 193 PRO A O 1
ATOM 1527 N N . THR A 1 194 ? 0.562 15.799 -16.277 1.00 72.38 194 THR A N 1
ATOM 1528 C CA . THR A 1 194 ? -0.237 16.713 -17.106 1.00 72.38 194 THR A CA 1
ATOM 1529 C C . THR A 1 194 ? -1.745 16.475 -17.027 1.00 72.38 194 THR A C 1
ATOM 1531 O O . THR A 1 194 ? -2.509 17.329 -17.464 1.00 72.38 194 THR A O 1
ATOM 1534 N N . SER A 1 195 ? -2.193 15.349 -16.465 1.00 76.94 195 SER A N 1
ATOM 1535 C CA . SER A 1 195 ? -3.611 14.985 -16.380 1.00 76.94 195 SER A CA 1
ATOM 1536 C C . SER A 1 195 ? -3.958 14.479 -14.982 1.00 76.94 195 SER A C 1
ATOM 1538 O O . SER A 1 195 ? -3.422 13.478 -14.508 1.00 76.94 195 SER A O 1
ATOM 1540 N N . LEU A 1 196 ? -4.846 15.198 -14.291 1.00 79.94 196 LEU A N 1
ATOM 1541 C CA . LEU A 1 196 ? -5.401 14.756 -13.014 1.00 79.94 196 LEU A CA 1
ATOM 1542 C C . LEU A 1 196 ? -6.701 13.996 -13.272 1.00 79.94 196 LEU A C 1
ATOM 1544 O O . LEU A 1 196 ? -7.648 14.543 -13.832 1.00 79.94 196 LEU A O 1
ATOM 1548 N N . VAL A 1 197 ? -6.754 12.757 -12.805 1.00 79.81 197 VAL A N 1
ATOM 1549 C CA . VAL A 1 197 ? -7.980 11.977 -12.697 1.00 79.81 197 VAL A CA 1
ATOM 1550 C C . VAL A 1 197 ? -8.638 12.351 -11.376 1.00 79.81 197 VAL A C 1
ATOM 1552 O O . VAL A 1 197 ? -8.155 12.003 -10.299 1.00 79.81 197 VAL A O 1
ATOM 1555 N N . VAL A 1 198 ? -9.724 13.112 -11.457 1.00 79.38 198 VAL A N 1
ATOM 1556 C CA . VAL A 1 198 ? -10.481 13.528 -10.276 1.00 79.38 198 VAL A CA 1
ATOM 1557 C C . VAL A 1 198 ? -11.329 12.342 -9.799 1.00 79.38 198 VAL A C 1
ATOM 1559 O O . VAL A 1 198 ? -12.071 11.785 -10.608 1.00 79.38 198 VAL A O 1
ATOM 1562 N N . PRO A 1 199 ? -11.229 11.928 -8.521 1.00 81.00 199 PRO A N 1
ATOM 1563 C CA . PRO A 1 199 ? -12.091 10.879 -7.991 1.00 81.00 199 PRO A CA 1
ATOM 1564 C C . PRO A 1 199 ? -13.543 11.358 -7.917 1.00 81.00 199 PRO A C 1
ATOM 1566 O O . PRO A 1 199 ? -13.809 12.535 -7.684 1.00 81.00 199 PRO A O 1
ATOM 1569 N N . GLU A 1 200 ? -14.489 10.427 -8.037 1.00 80.12 200 GLU A N 1
ATOM 1570 C CA . GLU A 1 200 ? -15.930 10.711 -8.023 1.00 80.12 200 GLU A CA 1
ATOM 1571 C C . GLU A 1 200 ? -16.367 11.379 -6.717 1.00 80.12 200 GLU A C 1
ATOM 1573 O O . GLU A 1 200 ? -17.271 12.211 -6.701 1.00 80.12 200 GLU A O 1
ATOM 1578 N N . ASN A 1 201 ? -15.707 11.016 -5.614 1.00 84.94 201 ASN A N 1
ATOM 1579 C CA . ASN A 1 201 ? -15.879 11.659 -4.323 1.00 84.94 201 ASN A CA 1
ATOM 1580 C C . ASN A 1 201 ? -14.732 12.658 -4.071 1.00 84.94 201 ASN A C 1
ATOM 1582 O O . ASN A 1 201 ? -13.599 12.219 -3.835 1.00 84.94 201 ASN A O 1
ATOM 1586 N N . PRO A 1 202 ? -15.007 13.978 -4.017 1.00 86.12 202 PRO A N 1
ATOM 1587 C CA . PRO A 1 202 ? -13.996 15.003 -3.753 1.00 86.12 202 PRO A CA 1
ATOM 1588 C C . PRO A 1 202 ? -13.248 14.822 -2.427 1.00 86.12 202 PRO A C 1
ATOM 1590 O O . PRO A 1 202 ? -12.093 15.233 -2.320 1.00 86.12 202 PRO A O 1
ATOM 1593 N N . LYS A 1 203 ? -13.859 14.161 -1.428 1.00 88.06 203 LYS A N 1
ATOM 1594 C CA . LYS A 1 203 ? -13.209 13.852 -0.141 1.00 88.06 203 LYS A CA 1
ATOM 1595 C C . LYS A 1 203 ? -12.041 12.865 -0.277 1.00 88.06 203 LYS A C 1
ATOM 1597 O O . LYS A 1 203 ? -11.235 12.749 0.635 1.00 88.06 203 LYS A O 1
ATOM 1602 N N . LEU A 1 204 ? -11.939 12.156 -1.402 1.00 87.19 204 LEU A N 1
ATOM 1603 C CA . LEU A 1 204 ? -10.836 11.234 -1.698 1.00 87.19 204 LEU A CA 1
ATOM 1604 C C . LEU A 1 204 ? -9.758 11.866 -2.587 1.00 87.19 204 LEU A C 1
ATOM 1606 O O . LEU A 1 204 ? -8.805 11.186 -2.967 1.00 87.19 204 LEU A O 1
ATOM 1610 N N . GLY A 1 205 ? -9.914 13.144 -2.948 1.00 86.81 205 GLY A N 1
ATOM 1611 C CA . GLY A 1 205 ? -8.962 13.865 -3.784 1.00 86.81 205 GLY A CA 1
ATOM 1612 C C . GLY A 1 205 ? -7.591 14.012 -3.116 1.00 86.81 205 GLY A C 1
ATOM 1613 O O . GLY A 1 205 ? -7.512 14.107 -1.891 1.00 86.81 205 GLY A O 1
ATOM 1614 N N . PRO A 1 206 ? -6.495 14.079 -3.893 1.00 85.12 206 PRO A N 1
ATOM 1615 C CA . PRO A 1 206 ? -5.140 14.179 -3.346 1.00 85.12 206 PRO A CA 1
ATOM 1616 C C . PRO A 1 206 ? -4.901 15.451 -2.517 1.00 85.12 206 PRO A C 1
ATOM 1618 O O . PRO A 1 206 ? -4.082 15.417 -1.604 1.00 85.12 206 PRO A O 1
ATOM 1621 N N . ASP A 1 207 ? -5.630 16.532 -2.807 1.00 85.44 207 ASP A N 1
ATOM 1622 C CA . ASP A 1 207 ? -5.491 17.834 -2.139 1.00 85.44 207 ASP A CA 1
ATOM 1623 C C . ASP A 1 207 ? -6.545 18.062 -1.038 1.00 85.44 207 ASP A C 1
ATOM 1625 O O . ASP A 1 207 ? -6.581 19.116 -0.401 1.00 85.44 207 ASP A O 1
ATOM 1629 N N . HIS A 1 208 ? -7.428 17.086 -0.796 1.00 89.88 208 HIS A N 1
ATOM 1630 C CA . HIS A 1 208 ? -8.452 17.206 0.236 1.00 89.88 208 HIS A CA 1
ATOM 1631 C C . HIS A 1 208 ? -7.826 17.158 1.635 1.00 89.88 208 HIS A C 1
ATOM 1633 O O . HIS A 1 208 ? -7.078 16.244 1.971 1.00 89.88 208 HIS A O 1
ATOM 1639 N N . ARG A 1 209 ? -8.165 18.102 2.509 1.00 88.00 209 ARG A N 1
ATOM 1640 C CA . ARG A 1 209 ? -7.755 18.025 3.911 1.00 88.00 209 ARG A CA 1
ATOM 1641 C C . ARG A 1 209 ? -8.872 17.394 4.727 1.00 88.00 209 ARG A C 1
ATOM 1643 O O . ARG A 1 209 ? -9.948 17.978 4.834 1.00 88.00 209 ARG A O 1
ATOM 1650 N N . VAL A 1 210 ? -8.598 16.238 5.328 1.00 86.81 210 VAL A N 1
ATOM 1651 C CA . VAL A 1 210 ? -9.542 15.606 6.256 1.00 86.81 210 VAL A CA 1
ATOM 1652 C C . VAL A 1 210 ? -9.743 16.542 7.443 1.00 86.81 210 VAL A C 1
ATOM 1654 O O . VAL A 1 210 ? -8.782 16.983 8.078 1.00 86.81 210 VAL A O 1
ATOM 1657 N N . THR A 1 211 ? -11.000 16.886 7.700 1.00 79.38 211 THR A N 1
ATOM 1658 C CA . THR A 1 211 ? -11.408 17.744 8.810 1.00 79.38 211 THR A CA 1
ATOM 1659 C C . THR A 1 211 ? -12.153 16.892 9.831 1.00 79.38 211 THR A C 1
ATOM 1661 O O . THR A 1 211 ? -13.031 16.113 9.474 1.00 79.38 211 THR A O 1
ATOM 1664 N N . GLY A 1 212 ? -11.768 17.011 11.102 1.00 82.56 212 GLY A N 1
ATOM 1665 C CA . GLY A 1 212 ? -12.374 16.281 12.217 1.00 82.56 212 GLY A CA 1
ATOM 1666 C C . GLY A 1 212 ? -11.527 15.124 12.775 1.00 82.56 212 GLY A C 1
ATOM 1667 O O . GLY A 1 212 ? -10.498 14.766 12.200 1.00 82.56 212 GLY A O 1
ATOM 1668 N N . PRO A 1 213 ? -11.933 14.554 13.927 1.00 88.62 213 PRO A N 1
ATOM 1669 C CA . PRO A 1 213 ? -11.247 13.424 14.552 1.00 88.62 213 PRO A CA 1
ATOM 1670 C C . PRO A 1 213 ? -11.293 12.164 13.686 1.00 88.62 213 PRO A C 1
ATOM 1672 O O . PRO A 1 213 ? -12.294 11.896 13.012 1.00 88.62 213 PRO A O 1
ATOM 1675 N N . ILE A 1 214 ? -10.249 11.338 13.774 1.00 89.12 214 ILE A N 1
ATOM 1676 C CA . ILE A 1 214 ? -10.120 10.115 12.967 1.00 89.12 214 ILE A CA 1
ATOM 1677 C C . ILE A 1 214 ? -11.202 9.073 13.288 1.00 89.12 214 ILE A C 1
ATOM 1679 O O . ILE A 1 214 ? -11.583 8.283 12.427 1.00 89.12 214 ILE A O 1
ATOM 1683 N N . GLN A 1 215 ? -11.726 9.105 14.517 1.00 89.25 215 GLN A N 1
ATOM 1684 C CA . GLN A 1 215 ? -12.816 8.242 14.977 1.00 89.25 215 GLN A CA 1
ATOM 1685 C C . GLN A 1 215 ? -14.210 8.863 14.802 1.00 89.25 215 GLN A C 1
ATOM 1687 O O . GLN A 1 215 ? -15.199 8.310 15.283 1.00 89.25 215 GLN A O 1
ATOM 1692 N N . SER A 1 216 ? -14.330 10.019 14.141 1.00 92.38 216 SER A N 1
ATOM 1693 C CA . SER A 1 216 ? -15.646 10.606 13.885 1.00 92.38 216 SER A CA 1
ATOM 1694 C C . SER A 1 216 ? -16.504 9.674 13.022 1.00 92.38 216 SER A C 1
ATOM 1696 O O . SER A 1 216 ? -16.013 8.980 12.127 1.00 92.38 216 SER A O 1
ATOM 1698 N N . LYS A 1 217 ? -17.819 9.671 13.275 1.00 92.38 217 LYS A N 1
ATOM 1699 C CA . LYS A 1 217 ? -18.780 8.819 12.556 1.00 92.38 217 LYS A CA 1
ATOM 1700 C C . LYS A 1 217 ? -18.714 9.031 11.040 1.00 92.38 217 LYS A C 1
ATOM 1702 O O . LYS A 1 217 ? -18.839 8.078 10.276 1.00 92.38 217 LYS A O 1
ATOM 1707 N N . GLU A 1 218 ? -18.483 10.264 10.602 1.00 92.06 218 GLU A N 1
ATOM 1708 C CA . GLU A 1 218 ? -18.333 10.615 9.187 1.00 92.06 218 GLU A CA 1
ATOM 1709 C C . GLU A 1 218 ? -17.072 10.006 8.564 1.00 92.06 218 GLU A C 1
ATOM 1711 O O . GLU A 1 218 ? -17.159 9.379 7.510 1.00 92.06 218 GLU A O 1
ATOM 1716 N N . VAL A 1 219 ? -15.916 10.127 9.226 1.00 92.88 219 VAL A N 1
ATOM 1717 C CA . VAL A 1 219 ? -14.651 9.563 8.731 1.00 92.88 219 VAL A CA 1
ATOM 1718 C C . VAL A 1 219 ? -14.713 8.037 8.699 1.00 92.88 219 VAL A C 1
ATOM 1720 O O . VAL A 1 219 ? -14.366 7.431 7.685 1.00 92.88 219 VAL A O 1
ATOM 1723 N N . LEU A 1 220 ? -15.210 7.405 9.767 1.00 93.31 220 LEU A N 1
ATOM 1724 C CA . LEU A 1 220 ? -15.324 5.947 9.841 1.00 93.31 220 LEU A CA 1
ATOM 1725 C C . LEU A 1 220 ? -16.339 5.393 8.833 1.00 93.31 220 LEU A C 1
ATOM 1727 O O . LEU A 1 220 ? -16.060 4.387 8.184 1.00 93.31 220 LEU A O 1
ATOM 1731 N N . SER A 1 221 ? -17.494 6.044 8.657 1.00 93.38 221 SER A N 1
ATOM 1732 C CA . SER A 1 221 ? -18.492 5.605 7.667 1.00 93.38 221 SER A CA 1
ATOM 1733 C C . SER A 1 221 ? -17.968 5.712 6.237 1.00 93.38 221 SER A C 1
ATOM 1735 O O . SER A 1 221 ? -18.119 4.764 5.465 1.00 93.38 221 SER A O 1
ATOM 1737 N N . LEU A 1 222 ? -17.275 6.806 5.901 1.00 93.81 222 LEU A N 1
ATOM 1738 C CA . LEU A 1 222 ? -16.613 6.949 4.607 1.00 93.81 222 LEU A CA 1
ATOM 1739 C C . LEU A 1 222 ? -15.527 5.881 4.422 1.00 93.81 222 LEU A C 1
ATOM 1741 O O . LEU A 1 222 ? -15.477 5.244 3.374 1.00 93.81 222 LEU A O 1
ATOM 1745 N N . ALA A 1 223 ? -14.694 5.642 5.438 1.00 94.44 223 ALA A N 1
ATOM 1746 C CA . ALA A 1 223 ? -13.654 4.618 5.403 1.00 94.44 223 ALA A CA 1
ATOM 1747 C C . ALA A 1 223 ? -14.229 3.207 5.170 1.00 94.44 223 ALA A C 1
ATOM 1749 O O . ALA A 1 223 ? -13.709 2.460 4.341 1.00 94.44 223 ALA A O 1
ATOM 1750 N N . HIS A 1 224 ? -15.336 2.862 5.834 1.00 94.12 224 HIS A N 1
ATOM 1751 C CA . HIS A 1 224 ? -16.048 1.602 5.607 1.00 94.12 224 HIS A CA 1
ATOM 1752 C C . HIS A 1 224 ? -16.617 1.503 4.188 1.00 94.12 224 HIS A C 1
ATOM 1754 O O . HIS A 1 224 ? -16.466 0.467 3.543 1.00 94.12 224 HIS A O 1
ATOM 1760 N N . GLN A 1 225 ? -17.218 2.580 3.676 1.00 93.12 225 GLN A N 1
ATOM 1761 C CA . GLN A 1 225 ? -17.772 2.612 2.322 1.00 93.12 225 GLN A CA 1
ATOM 1762 C C . GLN A 1 225 ? -16.686 2.403 1.258 1.00 93.12 225 GLN A C 1
ATOM 1764 O O . GLN A 1 225 ? -16.864 1.615 0.328 1.00 93.12 225 GLN A O 1
ATOM 1769 N N . VAL A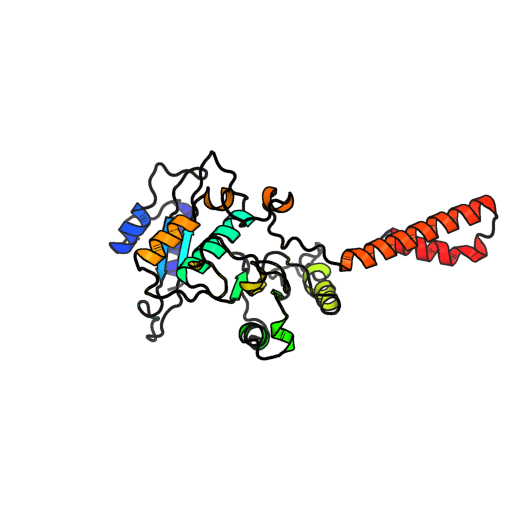 1 226 ? -15.548 3.093 1.382 1.00 92.12 226 VAL A N 1
ATOM 1770 C CA . VAL A 1 226 ? -14.466 3.008 0.389 1.00 92.12 226 VAL A CA 1
ATOM 1771 C C . VAL A 1 226 ? -13.646 1.727 0.498 1.00 92.12 226 VAL A C 1
ATOM 1773 O O . VAL A 1 226 ? -12.899 1.427 -0.426 1.00 92.12 226 VAL A O 1
ATOM 1776 N N . ALA A 1 227 ? -13.771 0.965 1.584 1.00 93.38 227 ALA A N 1
ATOM 1777 C CA . ALA A 1 227 ? -13.156 -0.353 1.736 1.00 93.38 227 ALA A CA 1
ATOM 1778 C C . ALA A 1 227 ? -14.006 -1.499 1.156 1.00 93.38 227 ALA A C 1
ATOM 1780 O O . ALA A 1 227 ? -13.560 -2.650 1.158 1.00 93.38 227 ALA A O 1
ATOM 1781 N N . GLY A 1 228 ? -15.203 -1.182 0.654 1.00 91.81 228 GLY A N 1
ATOM 1782 C CA . GLY A 1 228 ? -16.131 -2.154 0.097 1.00 91.81 228 GLY A CA 1
ATOM 1783 C C . GLY A 1 228 ? -15.627 -2.825 -1.183 1.00 91.81 228 GLY A C 1
ATOM 1784 O O . GLY A 1 228 ? -14.901 -2.224 -1.988 1.00 91.81 228 GLY A O 1
ATOM 1785 N N . CYS A 1 229 ? -16.051 -4.071 -1.392 1.00 87.75 229 CYS A N 1
ATOM 1786 C CA . CYS A 1 229 ? -15.594 -4.916 -2.499 1.00 87.75 229 CYS A CA 1
ATOM 1787 C C . CYS A 1 229 ? -16.059 -4.397 -3.873 1.00 87.75 229 CYS A C 1
ATOM 1789 O O . CYS A 1 229 ? -15.311 -4.450 -4.846 1.00 87.75 229 CYS A O 1
ATOM 1791 N N . ASN A 1 230 ? -17.255 -3.806 -3.938 1.00 86.31 230 ASN A N 1
ATOM 1792 C CA . ASN A 1 230 ? -17.876 -3.331 -5.180 1.00 86.31 230 ASN A CA 1
ATOM 1793 C C . ASN A 1 230 ? -17.589 -1.856 -5.503 1.00 86.31 230 ASN A C 1
ATOM 1795 O O . ASN A 1 230 ? -18.096 -1.330 -6.494 1.00 86.31 230 ASN A O 1
ATOM 1799 N N . PHE A 1 231 ? -16.792 -1.165 -4.686 1.00 86.81 231 PHE A N 1
ATOM 1800 C CA . PHE A 1 231 ? -16.516 0.262 -4.877 1.00 86.81 231 PHE A CA 1
ATOM 1801 C C . PHE A 1 231 ? -15.775 0.544 -6.199 1.00 86.81 231 PHE A C 1
ATOM 1803 O O . PHE A 1 231 ? -16.070 1.519 -6.885 1.00 86.81 231 PHE A O 1
ATOM 1810 N N . GLU A 1 232 ? -14.852 -0.332 -6.606 1.00 82.94 232 GLU A N 1
ATOM 1811 C CA . GLU A 1 232 ? -14.088 -0.174 -7.857 1.00 82.94 232 GLU A CA 1
ATOM 1812 C C . GLU A 1 232 ? -14.946 -0.405 -9.110 1.00 82.94 232 GLU A C 1
ATOM 1814 O O . GLU A 1 232 ? -14.687 0.176 -10.157 1.00 82.94 232 GLU A O 1
ATOM 1819 N N . ALA A 1 233 ? -16.027 -1.186 -9.009 1.00 79.00 233 ALA A N 1
ATOM 1820 C CA . ALA A 1 233 ? -16.887 -1.488 -10.155 1.00 79.00 233 ALA A CA 1
ATOM 1821 C C . ALA A 1 233 ? -17.572 -0.238 -10.741 1.00 79.00 233 ALA A C 1
ATOM 1823 O O . ALA A 1 233 ? -17.930 -0.220 -11.918 1.00 79.00 233 ALA A O 1
ATOM 1824 N N . LYS A 1 234 ? -17.755 0.804 -9.921 1.00 68.25 234 LYS A N 1
ATOM 1825 C CA . LYS A 1 234 ? -18.453 2.048 -10.282 1.00 68.25 234 LYS A CA 1
ATOM 1826 C C . LYS A 1 234 ? -17.525 3.258 -10.371 1.00 68.25 234 LYS A C 1
ATOM 1828 O O . LYS A 1 234 ? -18.024 4.378 -10.414 1.00 68.25 234 LYS A O 1
ATOM 1833 N N . THR A 1 235 ? -16.210 3.049 -10.340 1.00 74.44 235 THR A N 1
ATOM 1834 C CA . THR A 1 235 ? -15.251 4.152 -10.252 1.00 74.44 235 THR A CA 1
ATOM 1835 C C . THR A 1 235 ? -14.092 4.018 -11.236 1.00 74.44 235 THR A C 1
ATOM 1837 O O . THR A 1 235 ? -13.896 2.984 -11.873 1.00 74.44 235 THR A O 1
ATOM 1840 N N . VAL A 1 236 ? -13.314 5.092 -11.364 1.00 70.19 236 VAL A N 1
ATOM 1841 C CA . VAL A 1 236 ? -12.042 5.149 -12.100 1.00 70.19 236 VAL A CA 1
ATOM 1842 C C . VAL A 1 236 ? -10.885 4.464 -11.355 1.00 70.19 236 VAL A C 1
ATOM 1844 O O . VAL A 1 236 ? -9.766 4.413 -11.867 1.00 70.19 236 VAL A O 1
ATOM 1847 N N . TRP A 1 237 ? -11.132 3.945 -10.146 1.00 67.88 237 TRP A N 1
ATOM 1848 C CA . TRP A 1 237 ? -10.147 3.225 -9.341 1.00 67.88 237 TRP A CA 1
ATOM 1849 C C . TRP A 1 237 ? -9.901 1.812 -9.870 1.00 67.88 237 TRP A C 1
ATOM 1851 O O . TRP A 1 237 ? -10.833 1.078 -10.182 1.00 67.88 237 TRP A O 1
ATOM 1861 N N . GLY A 1 238 ? -8.628 1.410 -9.884 1.00 62.22 238 GLY A N 1
ATOM 1862 C CA . GLY A 1 238 ? -8.202 0.155 -10.495 1.00 62.22 238 GLY A CA 1
ATOM 1863 C C . GLY A 1 238 ? -8.004 0.342 -11.996 1.00 62.22 238 GLY A C 1
ATOM 1864 O O . GLY A 1 238 ? -8.945 0.538 -12.760 1.00 62.22 238 GLY A O 1
ATOM 1865 N N . TYR A 1 239 ? -6.749 0.295 -12.437 1.00 56.12 239 TYR A N 1
ATOM 1866 C CA . TYR A 1 239 ? -6.433 0.269 -13.859 1.00 56.12 239 TYR A CA 1
ATOM 1867 C C . TYR A 1 239 ? -7.089 -0.978 -14.470 1.00 56.12 239 TYR A C 1
ATOM 1869 O O . TYR A 1 239 ? -6.709 -2.088 -14.117 1.00 56.12 239 TYR A O 1
ATOM 1877 N N . LYS A 1 240 ? -8.062 -0.832 -15.379 1.00 53.12 240 LYS A N 1
ATOM 1878 C CA . LYS A 1 240 ? -8.698 -1.956 -16.105 1.00 53.12 240 LYS A CA 1
ATOM 1879 C C . LYS A 1 240 ? -7.766 -2.561 -17.167 1.00 53.12 240 LYS A C 1
ATOM 1881 O O . LYS A 1 240 ? -8.140 -2.734 -18.321 1.00 53.12 240 LYS A O 1
ATOM 1886 N N . GLY A 1 241 ? -6.512 -2.805 -16.809 1.00 54.09 241 GLY A N 1
ATOM 1887 C CA . GLY A 1 241 ? -5.556 -3.501 -17.657 1.00 54.09 241 GLY A CA 1
ATOM 1888 C C . GLY A 1 241 ? -5.245 -4.881 -17.108 1.00 54.09 241 GLY A C 1
ATOM 1889 O O . GLY A 1 241 ? -5.262 -5.096 -15.896 1.00 54.09 241 GLY A O 1
ATOM 1890 N N . LYS A 1 242 ? -4.870 -5.796 -18.007 1.00 48.88 242 LYS A N 1
ATOM 1891 C CA . LYS A 1 242 ? -4.573 -7.209 -17.706 1.00 48.88 242 LYS A CA 1
ATOM 1892 C C . LYS A 1 242 ? -3.673 -7.426 -16.481 1.00 48.88 242 LYS A C 1
ATOM 1894 O O . LYS A 1 242 ? -3.841 -8.409 -15.773 1.00 48.88 242 LYS A O 1
ATOM 1899 N N . ARG A 1 243 ? -2.728 -6.518 -16.200 1.00 54.12 243 ARG A N 1
ATOM 1900 C CA . ARG A 1 243 ? -1.832 -6.612 -15.031 1.00 54.12 243 ARG A CA 1
ATOM 1901 C C . ARG A 1 243 ? -2.563 -6.464 -13.694 1.00 54.12 243 ARG A C 1
ATOM 1903 O O . ARG A 1 243 ? -2.275 -7.218 -12.769 1.00 54.12 243 ARG A O 1
ATOM 1910 N N . TYR A 1 244 ? -3.523 -5.546 -13.604 1.00 62.50 244 TYR A N 1
ATOM 1911 C CA . TYR A 1 244 ? -4.321 -5.351 -12.393 1.00 62.50 244 TYR A CA 1
ATOM 1912 C C . TYR A 1 244 ? -5.214 -6.564 -12.108 1.00 62.50 244 TYR A C 1
ATOM 1914 O O . TYR A 1 244 ? -5.281 -7.029 -10.971 1.00 62.50 244 TYR A O 1
ATOM 1922 N N . GLU A 1 245 ? -5.817 -7.130 -13.157 1.00 59.47 245 GLU A N 1
ATOM 1923 C CA . GLU A 1 245 ? -6.610 -8.367 -13.086 1.00 59.47 245 GLU A CA 1
ATOM 1924 C C . GLU A 1 245 ? -5.752 -9.568 -12.654 1.00 59.47 245 GLU A C 1
ATOM 1926 O O . GLU A 1 245 ? -6.196 -10.406 -11.874 1.00 59.47 245 GLU A O 1
ATOM 1931 N N . GLN A 1 246 ? -4.479 -9.600 -13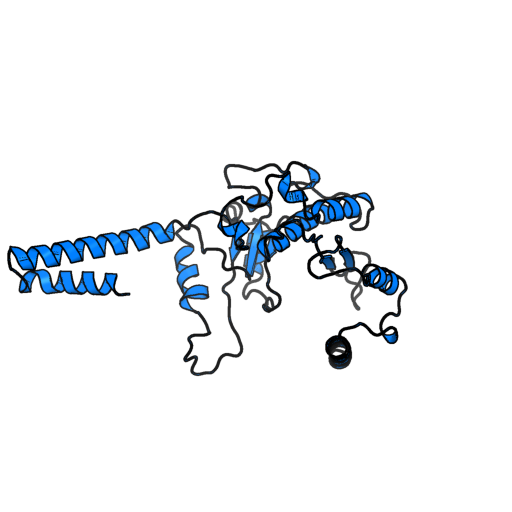.062 1.00 60.59 246 GLN A N 1
ATOM 1932 C CA . GLN A 1 246 ? -3.476 -10.566 -12.592 1.00 60.59 246 GLN A CA 1
ATOM 1933 C C . GLN A 1 246 ? -2.962 -10.279 -11.165 1.00 60.59 246 GLN A C 1
ATOM 1935 O O . GLN A 1 246 ? -2.077 -10.977 -10.671 1.00 60.59 246 GLN A O 1
ATOM 1940 N N . GLY A 1 247 ? -3.481 -9.251 -10.483 1.00 56.12 247 GLY A N 1
ATOM 1941 C CA . GLY A 1 247 ? -3.077 -8.871 -9.127 1.00 56.12 247 GLY A CA 1
ATOM 1942 C C . GLY A 1 247 ? -1.712 -8.179 -9.041 1.00 56.12 247 GLY A C 1
ATOM 1943 O O . GLY A 1 247 ? -1.185 -8.006 -7.936 1.00 56.12 247 GLY A O 1
ATOM 1944 N N . ILE A 1 248 ? -1.143 -7.775 -10.180 1.00 57.25 248 ILE A N 1
ATOM 1945 C CA . ILE A 1 248 ? 0.118 -7.042 -10.274 1.00 57.25 248 ILE A CA 1
ATOM 1946 C C . ILE A 1 248 ? -0.192 -5.553 -10.135 1.00 57.25 248 ILE A C 1
ATOM 1948 O O . ILE A 1 248 ? -0.904 -4.966 -10.949 1.00 57.25 248 ILE A O 1
ATOM 1952 N N . PHE A 1 249 ? 0.357 -4.938 -9.088 1.00 60.12 249 PHE A N 1
ATOM 1953 C CA . PHE A 1 249 ? 0.302 -3.493 -8.927 1.00 60.12 249 PHE A CA 1
ATOM 1954 C C . PHE A 1 249 ? 1.395 -2.856 -9.783 1.00 60.12 249 PHE A C 1
ATOM 1956 O O . PHE A 1 249 ? 2.581 -3.092 -9.556 1.00 60.12 249 PHE A O 1
ATOM 1963 N N . ASP A 1 250 ? 0.979 -2.087 -10.778 1.00 55.62 250 ASP A N 1
ATOM 1964 C CA . ASP A 1 250 ? 1.855 -1.413 -11.724 1.00 55.62 250 ASP A CA 1
ATOM 1965 C C . ASP A 1 250 ? 1.249 -0.053 -12.080 1.00 55.62 250 ASP A C 1
ATOM 1967 O O . ASP A 1 250 ? 0.029 0.100 -12.136 1.00 55.62 250 ASP A O 1
ATOM 1971 N N . PHE A 1 251 ? 2.104 0.934 -12.326 1.00 54.69 251 PHE A N 1
ATOM 1972 C CA . PHE A 1 251 ? 1.702 2.300 -12.659 1.00 54.69 251 PHE A CA 1
ATOM 1973 C C . PHE A 1 251 ? 1.340 2.472 -14.138 1.00 54.69 251 PHE A C 1
ATOM 1975 O O . PHE A 1 251 ? 1.002 3.574 -14.562 1.00 54.69 251 PHE A O 1
ATOM 1982 N N . GLY A 1 252 ? 1.398 1.395 -14.930 1.00 46.47 252 GLY A N 1
ATOM 1983 C CA . GLY A 1 252 ? 0.919 1.375 -16.314 1.00 46.47 252 GLY A CA 1
ATOM 1984 C C . GLY A 1 252 ? 1.797 2.149 -17.299 1.00 46.47 252 GLY A C 1
ATOM 1985 O O . GLY A 1 252 ? 1.410 2.314 -18.453 1.00 46.47 252 GLY A O 1
ATOM 1986 N N . VAL A 1 253 ? 2.979 2.608 -16.876 1.00 51.50 253 VAL A N 1
ATOM 1987 C CA . VAL A 1 253 ? 3.946 3.275 -17.751 1.00 51.50 253 VAL A CA 1
ATOM 1988 C C . VAL A 1 253 ? 5.031 2.268 -18.114 1.00 51.50 253 VAL A C 1
ATOM 1990 O O . VAL A 1 253 ? 5.810 1.842 -17.261 1.00 51.50 253 VAL A O 1
ATOM 1993 N N . ALA A 1 254 ? 5.081 1.868 -19.385 1.00 48.78 254 ALA A N 1
ATOM 1994 C CA . ALA A 1 254 ? 6.209 1.102 -19.898 1.00 48.78 254 ALA A CA 1
ATOM 1995 C C . ALA A 1 254 ? 7.481 1.940 -19.717 1.00 48.78 254 ALA A C 1
ATOM 1997 O O . ALA A 1 254 ? 7.528 3.087 -20.160 1.00 48.78 254 ALA A O 1
ATOM 1998 N N . SER A 1 255 ? 8.498 1.391 -19.045 1.00 52.56 255 SER A N 1
ATOM 1999 C CA . SER A 1 255 ? 9.758 2.114 -18.882 1.00 52.56 255 SER A CA 1
ATOM 2000 C C . SER A 1 255 ? 10.371 2.340 -20.268 1.00 52.56 255 SER A C 1
ATOM 2002 O O . SER A 1 255 ? 10.649 1.352 -20.960 1.00 52.56 255 SER A O 1
ATOM 2004 N N . PRO A 1 256 ? 10.615 3.598 -20.682 1.00 55.59 256 PRO A N 1
ATOM 2005 C CA . PRO A 1 256 ? 11.224 3.885 -21.973 1.00 55.59 256 PRO A CA 1
ATOM 2006 C C . PRO A 1 256 ? 12.616 3.257 -22.110 1.00 55.59 256 PRO A C 1
ATOM 2008 O O . PRO A 1 256 ? 13.072 3.103 -23.229 1.00 55.59 256 PRO A O 1
ATOM 2011 N N . MET A 1 257 ? 13.254 2.808 -21.019 1.00 57.03 257 MET A N 1
ATOM 2012 C CA . MET A 1 257 ? 14.545 2.109 -21.016 1.00 57.03 257 MET A CA 1
ATOM 2013 C C . MET A 1 257 ? 14.540 0.773 -21.773 1.00 57.03 257 MET A C 1
ATOM 2015 O O . MET A 1 257 ? 15.542 0.419 -22.397 1.00 57.03 257 MET A O 1
ATOM 2019 N N . TYR A 1 258 ? 13.430 0.026 -21.756 1.00 61.69 258 TYR A N 1
ATOM 2020 C CA . TYR A 1 258 ? 13.374 -1.209 -22.540 1.00 61.69 258 TYR A CA 1
ATOM 2021 C C . TYR A 1 258 ? 13.418 -0.913 -24.034 1.00 61.69 258 TYR A C 1
ATOM 2023 O O . TYR A 1 258 ? 13.852 -1.771 -24.789 1.00 61.69 258 TYR A O 1
ATOM 2031 N N . LEU A 1 259 ? 13.039 0.293 -24.469 1.00 65.06 259 LEU A N 1
ATOM 2032 C CA . LEU A 1 259 ? 13.050 0.649 -25.880 1.00 65.06 259 LEU A CA 1
ATOM 2033 C C . LEU A 1 259 ? 14.490 0.733 -26.425 1.00 65.06 259 LEU A C 1
ATOM 2035 O O . LEU A 1 259 ? 14.777 -0.043 -27.323 1.00 65.06 259 LEU A O 1
ATOM 2039 N N . PRO A 1 260 ? 15.447 1.521 -25.885 1.00 66.12 260 PRO A N 1
ATOM 2040 C CA . PRO A 1 260 ? 16.833 1.497 -26.359 1.00 66.12 260 PRO A CA 1
ATOM 2041 C C . PRO A 1 260 ? 17.514 0.134 -26.230 1.00 66.12 260 PRO A C 1
ATOM 2043 O O . PRO A 1 260 ? 18.249 -0.247 -27.134 1.00 66.12 260 PRO A O 1
ATOM 2046 N N . LEU A 1 261 ? 17.267 -0.614 -25.146 1.00 67.56 261 LEU A N 1
ATOM 2047 C CA . LEU A 1 261 ? 17.867 -1.941 -24.951 1.00 67.56 261 LEU A CA 1
ATOM 2048 C C . LEU A 1 261 ? 17.346 -2.952 -25.976 1.00 67.56 261 LEU A C 1
ATOM 2050 O O . LEU A 1 261 ? 18.134 -3.636 -26.624 1.00 67.56 261 LEU A O 1
ATOM 2054 N N . THR A 1 262 ? 16.026 -3.010 -26.172 1.00 71.44 262 THR A N 1
ATOM 2055 C CA . THR A 1 262 ? 15.429 -3.879 -27.196 1.00 71.44 262 THR A CA 1
ATOM 2056 C C . THR A 1 262 ? 15.817 -3.421 -28.594 1.00 71.44 262 THR A C 1
ATOM 2058 O O . THR A 1 262 ? 16.199 -4.255 -29.403 1.00 71.44 262 THR A O 1
ATOM 2061 N N . MET A 1 263 ? 15.810 -2.115 -28.880 1.00 78.62 263 MET A N 1
ATOM 2062 C CA . MET A 1 263 ? 16.248 -1.566 -30.168 1.00 78.62 263 MET A CA 1
ATOM 2063 C C . MET A 1 263 ? 17.718 -1.887 -30.448 1.00 78.62 263 MET A C 1
ATOM 2065 O O . MET A 1 263 ? 18.034 -2.307 -31.554 1.00 78.62 263 MET A O 1
ATOM 2069 N N . GLY A 1 264 ? 18.608 -1.763 -29.460 1.00 76.75 264 GLY A N 1
ATOM 2070 C CA . GLY A 1 264 ? 20.015 -2.149 -29.582 1.00 76.75 264 GLY A CA 1
ATOM 2071 C C . GLY A 1 264 ? 20.185 -3.643 -29.860 1.00 76.75 264 GLY A C 1
ATOM 2072 O O . GLY A 1 264 ? 20.916 -4.013 -30.775 1.00 76.75 264 GLY A O 1
ATOM 2073 N N . ALA A 1 265 ? 19.447 -4.499 -29.145 1.00 78.94 265 ALA A N 1
ATOM 2074 C CA . ALA A 1 265 ? 19.431 -5.940 -29.398 1.00 78.94 265 ALA A CA 1
ATOM 2075 C C . ALA A 1 265 ? 18.898 -6.276 -30.804 1.00 78.94 265 ALA A C 1
ATOM 2077 O O . ALA A 1 265 ? 19.486 -7.097 -31.504 1.00 78.94 265 ALA A O 1
ATOM 2078 N N . PHE A 1 266 ? 17.835 -5.604 -31.260 1.00 81.75 266 PHE A N 1
ATOM 2079 C CA . PHE A 1 266 ? 17.296 -5.769 -32.612 1.00 81.75 266 PHE A CA 1
ATOM 2080 C C . PHE A 1 266 ? 18.277 -5.296 -33.688 1.00 81.75 266 PHE A C 1
ATOM 2082 O O . PHE A 1 266 ? 18.448 -5.987 -34.689 1.00 81.75 266 PHE A O 1
ATOM 2089 N N . ILE A 1 267 ? 18.951 -4.161 -33.490 1.00 81.50 267 ILE A N 1
ATOM 2090 C CA . ILE A 1 267 ? 19.976 -3.659 -34.416 1.00 81.50 267 ILE A CA 1
ATOM 2091 C C . ILE A 1 267 ? 21.147 -4.645 -34.489 1.00 81.50 267 ILE A C 1
ATOM 2093 O O . ILE A 1 267 ? 21.569 -4.987 -35.593 1.00 81.50 267 ILE A O 1
ATOM 2097 N N . ASN A 1 268 ? 21.617 -5.161 -33.349 1.00 79.44 268 ASN A N 1
ATOM 2098 C CA . ASN A 1 268 ? 22.672 -6.177 -33.308 1.00 79.44 268 ASN A CA 1
ATOM 2099 C C . ASN A 1 268 ? 22.243 -7.482 -33.985 1.00 79.44 268 ASN A C 1
ATOM 2101 O O . ASN A 1 268 ? 23.024 -8.062 -34.735 1.00 79.44 268 ASN A O 1
ATOM 2105 N N . LEU A 1 269 ? 20.996 -7.919 -33.792 1.00 82.31 269 LEU A N 1
ATOM 2106 C CA . LEU A 1 269 ? 20.454 -9.103 -34.456 1.00 82.31 269 LEU A CA 1
ATOM 2107 C C . LEU A 1 269 ? 20.364 -8.908 -35.975 1.00 82.31 269 LEU A C 1
ATOM 2109 O O . LEU A 1 269 ? 20.770 -9.785 -36.731 1.00 82.31 269 LEU A O 1
ATOM 2113 N N . ILE A 1 270 ? 19.877 -7.753 -36.438 1.00 83.75 270 ILE A N 1
ATOM 2114 C CA . ILE A 1 270 ? 19.809 -7.423 -37.869 1.00 83.75 270 ILE A CA 1
ATOM 2115 C C . ILE A 1 270 ? 21.217 -7.362 -38.471 1.00 83.75 270 ILE A C 1
ATOM 2117 O O . ILE A 1 270 ? 21.432 -7.884 -39.565 1.00 83.75 270 ILE A O 1
ATOM 2121 N N . ALA A 1 271 ? 22.174 -6.753 -37.766 1.00 81.00 271 ALA A N 1
ATOM 2122 C CA . ALA A 1 271 ? 23.572 -6.695 -38.183 1.00 81.00 271 ALA A CA 1
ATOM 2123 C C . ALA A 1 271 ? 24.195 -8.098 -38.272 1.00 81.00 271 ALA A C 1
ATOM 2125 O O . ALA A 1 271 ? 24.852 -8.407 -39.264 1.00 81.00 271 ALA A O 1
ATOM 2126 N N . LEU A 1 272 ? 23.920 -8.969 -37.296 1.00 83.75 272 LEU A N 1
ATOM 2127 C CA . LEU A 1 272 ? 24.380 -10.356 -37.286 1.00 83.75 272 LEU A CA 1
ATOM 2128 C C . LEU A 1 272 ? 23.795 -11.156 -38.458 1.00 83.75 272 LEU A C 1
ATOM 2130 O O . LEU A 1 272 ? 24.543 -11.798 -39.190 1.00 83.75 272 LEU A O 1
ATOM 2134 N N . VAL A 1 273 ? 22.478 -11.082 -38.679 1.00 84.75 273 VAL A N 1
ATOM 2135 C CA . VAL A 1 273 ? 21.807 -11.781 -39.790 1.00 84.75 273 VAL A CA 1
ATOM 2136 C C . VAL A 1 273 ? 22.336 -11.290 -41.138 1.00 84.75 273 VAL A C 1
ATOM 2138 O O . VAL A 1 273 ? 22.666 -12.106 -41.997 1.00 84.75 273 VAL A O 1
ATOM 2141 N N . ARG A 1 274 ? 22.483 -9.970 -41.321 1.00 82.62 274 ARG A N 1
ATOM 2142 C CA . ARG A 1 274 ? 23.067 -9.402 -42.547 1.00 82.62 274 ARG A CA 1
ATOM 2143 C C . ARG A 1 274 ? 24.510 -9.852 -42.759 1.00 82.62 274 ARG A C 1
ATOM 2145 O O . ARG A 1 274 ? 24.843 -10.232 -43.877 1.00 82.62 274 ARG A O 1
ATOM 2152 N N . GLY A 1 275 ? 25.326 -9.860 -41.705 1.00 83.31 275 GLY A N 1
ATOM 2153 C CA . GLY A 1 275 ? 26.703 -10.349 -41.757 1.00 83.31 275 GLY A CA 1
ATOM 2154 C C . GLY A 1 275 ? 26.778 -11.818 -42.178 1.00 83.31 275 GLY A C 1
ATOM 2155 O O . GLY A 1 275 ? 27.527 -12.151 -43.093 1.00 83.31 275 GLY A O 1
ATOM 2156 N N . ILE A 1 276 ? 25.952 -12.686 -41.582 1.00 83.44 276 ILE A N 1
ATOM 2157 C CA . ILE A 1 276 ? 25.881 -14.112 -41.942 1.00 83.44 276 ILE A CA 1
ATOM 2158 C C . ILE A 1 276 ? 25.474 -14.285 -43.412 1.00 83.44 276 ILE A C 1
ATOM 2160 O O . ILE A 1 276 ? 26.127 -15.030 -44.141 1.00 83.44 276 ILE A O 1
ATOM 2164 N N . CYS A 1 277 ? 24.431 -13.584 -43.872 1.00 82.75 277 CYS A N 1
ATOM 2165 C CA . CYS A 1 277 ? 24.001 -13.654 -45.270 1.00 82.75 277 CYS A CA 1
ATOM 2166 C C . CYS A 1 277 ? 25.098 -13.178 -46.232 1.00 82.75 277 CYS A C 1
ATOM 2168 O O . CYS A 1 277 ? 25.331 -13.816 -47.254 1.00 82.75 277 CYS A O 1
ATOM 2170 N N . GLN A 1 278 ? 25.790 -12.084 -45.913 1.00 80.75 278 GLN A N 1
ATOM 2171 C CA . GLN A 1 278 ? 26.848 -11.542 -46.762 1.00 80.75 278 GLN A CA 1
ATOM 2172 C C . GLN A 1 278 ? 28.036 -12.502 -46.885 1.00 80.75 278 GLN A C 1
ATOM 2174 O O . GLN A 1 278 ? 28.502 -12.734 -47.997 1.00 80.75 278 GLN A O 1
ATOM 2179 N N . VAL A 1 279 ? 28.461 -13.125 -45.780 1.00 83.56 279 VAL A N 1
ATOM 2180 C CA . VAL A 1 279 ? 29.503 -14.164 -45.797 1.00 83.56 279 VAL A CA 1
ATOM 2181 C C . VAL A 1 279 ? 29.064 -15.374 -46.628 1.00 83.56 279 VAL A C 1
ATOM 2183 O O . VAL A 1 279 ? 29.860 -15.898 -47.404 1.00 83.56 279 VAL A O 1
ATOM 2186 N N . TYR A 1 280 ? 27.806 -15.807 -46.496 1.00 82.25 280 TYR A N 1
ATOM 2187 C CA . TYR A 1 280 ? 27.290 -16.984 -47.198 1.00 82.25 280 TYR A CA 1
ATOM 2188 C C . TYR A 1 280 ? 27.173 -16.780 -48.717 1.00 82.25 280 TYR A C 1
ATOM 2190 O O . TYR A 1 280 ? 27.497 -17.688 -49.477 1.00 82.25 280 TYR A O 1
ATOM 2198 N N . PHE A 1 281 ? 26.722 -15.603 -49.168 1.00 82.12 281 PHE A N 1
ATOM 2199 C CA . PHE A 1 281 ? 26.487 -15.335 -50.593 1.00 82.12 281 PHE A CA 1
ATOM 2200 C C . PHE A 1 281 ? 27.683 -14.715 -51.328 1.00 82.12 281 PHE A C 1
ATOM 2202 O O . PHE A 1 281 ? 27.867 -15.005 -52.507 1.00 82.12 281 PHE A O 1
ATOM 2209 N N . ASN A 1 282 ? 28.491 -13.883 -50.662 1.00 78.12 282 ASN A N 1
ATOM 2210 C CA . ASN A 1 282 ? 29.542 -13.088 -51.310 1.00 78.12 282 ASN A CA 1
ATOM 2211 C C . ASN A 1 282 ? 30.966 -13.416 -50.816 1.00 78.12 282 ASN A C 1
ATOM 2213 O O . ASN A 1 282 ? 31.926 -12.856 -51.343 1.00 78.12 282 ASN A O 1
ATOM 2217 N N . GLY A 1 283 ? 31.129 -14.307 -49.829 1.00 74.19 283 GLY A N 1
ATOM 2218 C CA . GLY A 1 283 ? 32.428 -14.590 -49.203 1.00 74.19 283 GLY A CA 1
ATOM 2219 C C . GLY A 1 283 ? 32.920 -13.453 -48.288 1.00 74.19 283 GLY A C 1
ATOM 2220 O O . GLY A 1 283 ? 32.152 -12.568 -47.920 1.00 74.19 283 GLY A O 1
ATOM 2221 N N . GLY A 1 284 ? 34.198 -13.481 -47.883 1.00 76.25 284 GLY A N 1
ATOM 2222 C CA . GLY A 1 284 ? 34.810 -12.413 -47.064 1.00 76.25 284 GLY A CA 1
ATOM 2223 C C . GLY A 1 284 ? 34.716 -12.605 -45.543 1.00 76.25 284 GLY A C 1
ATOM 2224 O O . GLY A 1 284 ? 34.538 -11.644 -44.798 1.00 76.25 284 GLY A O 1
ATOM 2225 N N . PHE A 1 285 ? 34.819 -13.850 -45.062 1.00 73.00 285 PHE A N 1
ATOM 2226 C CA . PHE A 1 285 ? 34.748 -14.158 -43.628 1.00 73.00 285 PHE A CA 1
ATOM 2227 C C . PHE A 1 285 ? 35.831 -13.449 -42.803 1.00 73.00 285 PHE A C 1
ATOM 2229 O O . PHE A 1 285 ? 35.523 -12.966 -41.719 1.00 73.00 285 PHE A O 1
ATOM 2236 N N . GLU A 1 286 ? 37.065 -13.350 -43.306 1.00 71.19 286 GLU A N 1
ATOM 2237 C CA . GLU A 1 286 ? 38.178 -12.735 -42.563 1.00 71.19 286 GLU A CA 1
ATOM 2238 C C . GLU A 1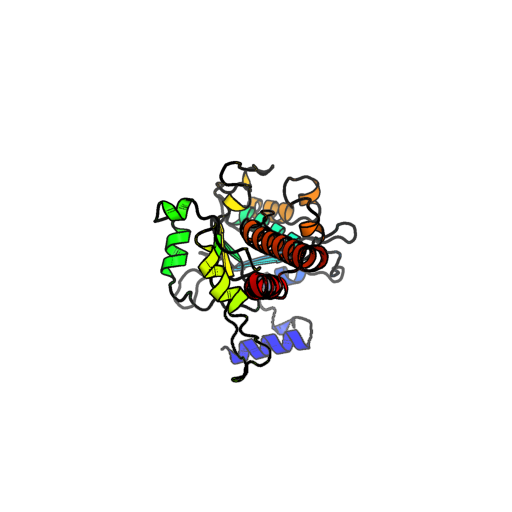 286 ? 37.944 -11.244 -42.269 1.00 71.19 286 GLU A C 1
ATOM 2240 O O . GLU A 1 286 ? 38.238 -10.789 -41.164 1.00 71.19 286 GLU A O 1
ATOM 2245 N N . ASP A 1 287 ? 37.312 -10.515 -43.193 1.00 72.44 287 ASP A N 1
ATOM 2246 C CA . ASP A 1 287 ? 37.033 -9.080 -43.043 1.00 72.44 287 ASP A CA 1
ATOM 2247 C C . ASP A 1 287 ? 35.841 -8.799 -42.109 1.00 72.44 287 ASP A C 1
ATOM 2249 O O . ASP A 1 287 ? 35.791 -7.778 -41.421 1.00 72.44 287 ASP A O 1
ATOM 2253 N N . LEU A 1 288 ? 34.868 -9.717 -42.064 1.00 72.81 288 LEU A N 1
ATOM 2254 C CA . LEU A 1 288 ? 33.626 -9.575 -41.293 1.00 72.81 288 LEU A CA 1
ATOM 2255 C C . LEU A 1 288 ? 33.650 -10.321 -39.951 1.00 72.81 288 LEU A C 1
ATOM 2257 O O . LEU A 1 288 ? 32.739 -10.140 -39.139 1.00 72.81 288 LEU A O 1
ATOM 2261 N N . PHE A 1 289 ? 34.684 -11.125 -39.683 1.00 74.56 289 PHE A N 1
ATOM 2262 C CA . PHE A 1 289 ? 34.773 -11.988 -38.503 1.00 74.56 289 PHE A CA 1
ATOM 2263 C C . PHE A 1 289 ? 34.603 -11.213 -37.195 1.00 74.56 289 PHE A C 1
ATOM 2265 O O . PHE A 1 289 ? 33.778 -11.577 -36.357 1.00 74.56 289 PHE A O 1
ATOM 2272 N N . LEU A 1 290 ? 35.337 -10.107 -37.032 1.00 73.00 290 LEU A N 1
ATOM 2273 C CA . LEU A 1 290 ? 35.299 -9.312 -35.804 1.00 73.00 290 LEU A CA 1
ATOM 2274 C C . LEU A 1 290 ? 33.919 -8.665 -35.586 1.00 73.00 290 LEU A C 1
ATOM 2276 O O . LEU A 1 290 ? 33.436 -8.586 -34.458 1.00 73.00 290 LEU A O 1
ATOM 2280 N N . GLN A 1 291 ? 33.263 -8.239 -36.670 1.00 73.62 291 GLN A N 1
ATOM 2281 C CA . GLN A 1 291 ? 31.929 -7.636 -36.631 1.00 73.62 291 GLN A CA 1
ATOM 2282 C C . GLN A 1 291 ? 30.845 -8.677 -36.319 1.00 73.62 291 GLN A C 1
ATOM 2284 O O . GLN A 1 291 ? 29.985 -8.415 -35.479 1.00 73.62 291 GLN A O 1
ATOM 2289 N N . LEU A 1 292 ? 30.914 -9.874 -36.918 1.00 74.81 292 LEU A N 1
ATOM 2290 C CA . LEU A 1 292 ? 30.028 -10.995 -36.581 1.00 74.81 292 LEU A CA 1
ATOM 2291 C C . LEU A 1 292 ? 30.220 -11.454 -35.134 1.00 74.81 292 LEU A C 1
ATOM 2293 O O . LEU A 1 292 ? 29.240 -11.727 -34.445 1.00 74.81 292 LEU A O 1
ATOM 2297 N N . PHE A 1 293 ? 31.467 -11.525 -34.666 1.00 73.81 293 PHE A N 1
ATOM 2298 C CA . PHE A 1 293 ? 31.787 -11.934 -33.302 1.00 73.81 293 PHE A CA 1
ATOM 2299 C C . PHE A 1 293 ? 31.225 -10.944 -32.273 1.00 73.81 293 PHE A C 1
ATOM 2301 O O . PHE A 1 293 ? 30.549 -11.352 -31.328 1.00 73.81 293 PHE A O 1
ATOM 2308 N N . LEU A 1 294 ? 31.431 -9.639 -32.484 1.00 71.00 294 LEU A N 1
ATOM 2309 C CA . LEU A 1 294 ? 30.898 -8.587 -31.613 1.00 71.00 294 LEU A CA 1
ATOM 2310 C C . LEU A 1 294 ? 29.361 -8.532 -31.637 1.00 71.00 294 LEU A C 1
ATOM 2312 O O . LEU A 1 294 ? 28.740 -8.432 -30.577 1.00 71.00 294 LEU A O 1
ATOM 2316 N N . ALA A 1 295 ? 28.741 -8.654 -32.815 1.00 70.31 295 ALA A N 1
ATOM 2317 C CA . ALA A 1 295 ? 27.284 -8.690 -32.943 1.00 70.31 295 ALA A CA 1
ATOM 2318 C C . ALA A 1 295 ? 26.679 -9.949 -32.296 1.00 70.31 295 ALA A C 1
ATOM 2320 O O . ALA A 1 295 ? 25.654 -9.860 -31.625 1.00 70.31 295 ALA A O 1
ATOM 2321 N N . GLY A 1 296 ? 27.336 -11.108 -32.426 1.00 63.84 296 GLY A N 1
ATOM 2322 C CA . GLY A 1 296 ? 26.918 -12.361 -31.793 1.00 63.84 296 GLY A CA 1
ATOM 2323 C C . GLY A 1 296 ? 27.005 -12.311 -30.267 1.00 63.84 296 GLY A C 1
ATOM 2324 O O . GLY A 1 296 ? 26.081 -12.742 -29.577 1.00 63.84 296 GLY A O 1
ATOM 2325 N N . PHE A 1 297 ? 28.067 -11.711 -29.723 1.00 65.56 297 PHE A N 1
ATOM 2326 C CA . PHE A 1 297 ? 28.236 -11.560 -28.275 1.00 65.56 297 PHE A CA 1
ATOM 2327 C C . PHE A 1 297 ? 27.171 -10.645 -27.649 1.00 65.56 297 PHE A C 1
ATOM 2329 O O . PHE A 1 297 ? 26.748 -10.875 -26.518 1.00 65.56 297 PHE A O 1
ATOM 2336 N N . GLY A 1 298 ? 26.708 -9.634 -28.394 1.00 58.94 298 GLY A N 1
ATOM 2337 C CA . GLY A 1 298 ? 25.638 -8.723 -27.978 1.00 58.94 298 GLY A CA 1
ATOM 2338 C C . GLY A 1 298 ? 24.211 -9.269 -28.120 1.00 58.94 298 GLY A C 1
ATOM 2339 O O . GLY A 1 298 ? 23.288 -8.614 -27.651 1.00 58.94 298 GLY A O 1
ATOM 2340 N N . VAL A 1 299 ? 24.015 -10.423 -28.771 1.00 55.97 299 VAL A N 1
ATOM 2341 C CA . VAL A 1 299 ? 22.698 -11.072 -28.955 1.00 55.97 299 VAL A CA 1
ATOM 2342 C C . VAL A 1 299 ? 22.482 -12.232 -27.971 1.00 55.97 299 VAL A C 1
ATOM 2344 O O . VAL A 1 299 ? 21.342 -12.562 -27.656 1.00 55.97 299 VAL A O 1
ATOM 2347 N N . ILE A 1 300 ? 23.557 -12.861 -27.482 1.00 51.97 300 ILE A N 1
ATOM 2348 C CA . ILE A 1 300 ? 23.501 -14.084 -26.653 1.00 51.97 300 ILE A CA 1
ATOM 2349 C C . ILE A 1 300 ? 23.491 -13.784 -25.133 1.00 51.97 300 ILE A C 1
ATOM 2351 O O . ILE A 1 300 ? 23.241 -14.685 -24.332 1.00 51.97 300 ILE A O 1
ATOM 2355 N N . LYS A 1 301 ? 23.719 -12.533 -24.716 1.00 44.00 301 LYS A N 1
ATOM 2356 C CA . LYS A 1 301 ? 23.625 -12.076 -23.316 1.00 44.00 301 LYS A CA 1
ATOM 2357 C C . LYS A 1 301 ? 22.407 -11.194 -23.088 1.00 44.00 301 LYS A C 1
ATOM 2359 O O . LYS A 1 301 ? 21.839 -11.301 -21.979 1.00 44.00 301 LYS A O 1
#

Sequence (301 aa):
MYESMKMRVEKVVERGSVPSEYITDEQQHQTFSKWTAGFTNQDHPTVLQVLLESGKDKDIKGQPMPNLIYIAREKSSTTHHNFKAGALNVLIRVSAAMTNSPIIPDSRLRHVLERPTNPASCYVFSLGLLPQTRRLHTFSSPQIFHGLNKHDIYCGEFKYIFQINPAGMDGVGGPPHVGTGCFFRRRALFGGPTSLVVPENPKLGPDHRVTGPIQSKEVLSLAHQVAGCNFEAKTVWGYKGKRYEQGIFDFGVASPMYLPLTMGAFINLIALVRGICQVYFNGGFEDLFLQLFLAGFGVIK

Organism: NCBI:txid165716

Radius of gyration: 25.75 Å; chains: 1; bounding box: 58×45×81 Å

Secondary structure (DSSP, 8-state):
-HHHHHHHHHHHHHHTS--GGG--SHHHHHHHHTS-TT--SS-B--EEEEEE-BTTBB-TTSPBPPPEEEEE--B-TTS---HHHHHHHHHHHHHHHHT--SEEEE--TT------S-HHHHHHHHHT-STTGGG--EEEPPP---S--TT-TT-TT-HIIIIIHHHHHGGGT-PPP-SSSEEEEGGGGGS-SS-----SSGGGSTTPPP-S-TT-HHHHHHHHHHTSTTTGGGSS-S--SHHHHTT----S---TTHHHHHHHHHHHHHHHHHHHHHHHHH--HHHHHHHHHHHHHHHH-

pLDDT: mean 78.77, std 13.09, range [44.0, 95.0]